Protein AF-A0A352AF11-F1 (afdb_monomer_lite)

Structure (mmCIF, N/CA/C/O backbone):
data_AF-A0A352AF11-F1
#
_entry.id   AF-A0A352AF11-F1
#
loop_
_atom_site.group_PDB
_atom_site.id
_atom_site.type_symbol
_atom_site.label_atom_id
_atom_site.label_alt_id
_atom_site.label_comp_id
_atom_site.label_asym_id
_atom_site.label_entity_id
_atom_site.label_seq_id
_atom_site.pdbx_PDB_ins_code
_atom_site.Cartn_x
_atom_site.Cartn_y
_atom_site.Cartn_z
_atom_site.occupancy
_atom_site.B_iso_or_equiv
_atom_site.auth_seq_id
_atom_site.auth_comp_id
_atom_site.auth_asym_id
_atom_site.auth_atom_id
_atom_site.pdbx_PDB_model_num
ATOM 1 N N . MET A 1 1 ? 25.506 -17.830 -44.315 1.00 55.47 1 MET A N 1
ATOM 2 C CA . MET A 1 1 ? 25.279 -16.504 -43.690 1.00 55.47 1 MET A CA 1
ATOM 3 C C . MET A 1 1 ? 23.816 -16.038 -43.729 1.00 55.47 1 MET A C 1
ATOM 5 O O . MET A 1 1 ? 23.317 -15.650 -42.685 1.00 55.47 1 MET A O 1
ATOM 9 N N . LYS A 1 2 ? 23.078 -16.139 -44.852 1.00 58.62 2 LYS A N 1
ATOM 10 C CA . LYS A 1 2 ? 21.669 -15.671 -44.949 1.00 58.62 2 LYS A CA 1
ATOM 11 C C . LYS A 1 2 ? 20.685 -16.283 -43.927 1.00 58.62 2 LYS A C 1
ATOM 13 O O . LYS A 1 2 ? 19.828 -15.573 -43.422 1.00 58.62 2 LYS A O 1
ATOM 18 N N . LYS A 1 3 ? 20.832 -17.568 -43.575 1.00 61.72 3 LYS A N 1
ATOM 19 C CA . LYS A 1 3 ? 19.965 -18.245 -42.584 1.00 61.72 3 LYS A CA 1
ATOM 20 C C . LYS A 1 3 ? 20.190 -17.764 -41.139 1.00 61.72 3 LYS A C 1
ATOM 22 O O . LYS A 1 3 ? 19.253 -17.757 -40.355 1.00 61.72 3 LYS A O 1
ATOM 27 N N . LEU A 1 4 ? 21.407 -17.322 -40.809 1.00 63.41 4 LEU A N 1
ATOM 28 C CA . LEU A 1 4 ? 21.763 -16.835 -39.470 1.00 63.41 4 LEU A CA 1
ATOM 29 C C . LEU A 1 4 ? 21.241 -15.407 -39.236 1.00 63.41 4 LEU A C 1
ATOM 31 O O . LEU A 1 4 ? 20.775 -15.087 -38.150 1.00 63.41 4 LEU A O 1
ATOM 35 N N . LEU A 1 5 ? 21.222 -14.588 -40.293 1.00 69.62 5 LEU A N 1
ATOM 36 C CA . LEU A 1 5 ? 20.642 -13.241 -40.280 1.00 69.62 5 LEU A CA 1
ATOM 37 C C . LEU A 1 5 ? 19.112 -13.285 -40.107 1.00 69.62 5 LEU A C 1
ATOM 39 O O . LEU A 1 5 ? 18.553 -12.484 -39.370 1.00 69.62 5 LEU A O 1
ATOM 43 N N . LEU A 1 6 ? 18.446 -14.274 -40.710 1.00 70.75 6 LEU A N 1
ATOM 44 C CA . LEU A 1 6 ? 16.997 -14.471 -40.589 1.00 70.75 6 LEU A CA 1
ATOM 45 C C . LEU A 1 6 ? 16.581 -14.897 -39.169 1.00 70.75 6 LEU A C 1
ATOM 47 O O . LEU A 1 6 ? 15.596 -14.388 -38.646 1.00 70.75 6 LEU A O 1
ATOM 51 N N . ILE A 1 7 ? 17.367 -15.763 -38.517 1.00 73.19 7 ILE A N 1
ATOM 52 C CA . ILE A 1 7 ? 17.156 -16.157 -37.112 1.00 73.19 7 ILE A CA 1
ATOM 53 C C . ILE A 1 7 ? 17.392 -14.968 -36.171 1.00 73.19 7 ILE A C 1
ATOM 55 O O . ILE A 1 7 ? 16.609 -14.755 -35.251 1.00 73.19 7 ILE A O 1
ATOM 59 N N . LEU A 1 8 ? 18.421 -14.154 -36.425 1.00 68.50 8 LEU A N 1
ATOM 60 C CA . LEU A 1 8 ? 18.718 -12.975 -35.610 1.00 68.50 8 LEU A CA 1
ATOM 61 C C . LEU A 1 8 ? 17.620 -11.904 -35.724 1.00 68.50 8 LEU A C 1
ATOM 63 O O . LEU A 1 8 ? 17.235 -11.325 -34.715 1.00 68.50 8 LEU A O 1
ATOM 67 N N . VAL A 1 9 ? 17.046 -11.707 -36.916 1.00 72.75 9 VAL A N 1
ATOM 68 C CA . VAL A 1 9 ? 15.878 -10.830 -37.122 1.00 72.75 9 VAL A CA 1
ATOM 69 C C . VAL A 1 9 ? 14.630 -11.384 -36.426 1.00 72.75 9 VAL A C 1
ATOM 71 O O . VAL A 1 9 ? 13.919 -10.623 -35.779 1.00 72.75 9 VAL A O 1
ATOM 74 N N . LEU A 1 10 ? 14.385 -12.698 -36.479 1.00 64.06 10 LEU A N 1
ATOM 75 C CA . LEU A 1 10 ? 13.250 -13.335 -35.795 1.00 64.06 10 LEU A CA 1
ATOM 76 C C . LEU A 1 10 ? 13.346 -13.228 -34.265 1.00 64.06 10 LEU A C 1
ATOM 78 O O . LEU A 1 10 ? 12.362 -12.880 -33.615 1.00 64.06 10 LEU A O 1
ATOM 82 N N . ILE A 1 11 ? 14.534 -13.459 -33.697 1.00 65.50 11 ILE A N 1
ATOM 83 C CA . ILE A 1 11 ? 14.799 -13.284 -32.260 1.00 65.50 11 ILE A CA 1
ATOM 84 C C . ILE A 1 11 ? 14.686 -11.806 -31.874 1.00 65.50 11 ILE A C 1
ATOM 86 O O . ILE A 1 11 ? 14.149 -11.491 -30.816 1.00 65.50 11 ILE A O 1
ATOM 90 N N . SER A 1 12 ? 15.130 -10.891 -32.739 1.00 61.94 12 SER A N 1
ATOM 91 C CA . SER A 1 12 ? 15.012 -9.455 -32.497 1.00 61.94 12 SER A CA 1
ATOM 92 C C . SER A 1 12 ? 13.545 -9.005 -32.506 1.00 61.94 12 SER A C 1
ATOM 94 O O . SER A 1 12 ? 13.111 -8.371 -31.551 1.00 61.94 12 SER A O 1
ATOM 96 N N . CYS A 1 13 ? 12.732 -9.412 -33.486 1.00 63.22 13 CYS A N 1
ATOM 97 C CA . CYS A 1 13 ? 11.299 -9.096 -33.521 1.00 63.22 13 CYS A CA 1
ATOM 98 C C . CYS A 1 13 ? 10.525 -9.697 -32.335 1.00 63.22 13 CYS A C 1
ATOM 100 O O . CYS A 1 13 ? 9.686 -9.012 -31.749 1.00 63.22 13 CYS A O 1
ATOM 102 N N . ALA A 1 14 ? 10.827 -10.940 -31.945 1.00 61.88 14 ALA A N 1
ATOM 103 C CA . ALA A 1 14 ? 10.223 -11.562 -30.767 1.00 61.88 14 ALA A CA 1
ATOM 104 C C . ALA A 1 14 ? 10.649 -10.859 -29.461 1.00 61.88 14 ALA A C 1
ATOM 106 O O . ALA A 1 14 ? 9.813 -10.606 -28.593 1.00 61.88 14 ALA A O 1
ATOM 107 N N . GLY A 1 15 ? 11.924 -10.473 -29.348 1.00 61.94 15 GLY A N 1
ATOM 108 C CA . GLY A 1 15 ? 12.457 -9.730 -28.205 1.00 61.94 15 GLY A CA 1
ATOM 109 C C . GLY A 1 15 ? 11.877 -8.318 -28.081 1.00 61.94 15 GLY A C 1
ATOM 110 O O . GLY A 1 15 ? 11.493 -7.908 -26.987 1.00 61.94 15 GLY A O 1
ATOM 111 N N . PHE A 1 16 ? 11.731 -7.594 -29.196 1.00 69.44 16 PHE A N 1
ATOM 112 C CA . PHE A 1 16 ? 11.121 -6.260 -29.212 1.00 69.44 16 PHE A CA 1
ATOM 113 C C . PHE A 1 16 ? 9.642 -6.293 -28.814 1.00 69.44 16 PHE A C 1
ATOM 115 O O . PHE A 1 16 ? 9.203 -5.426 -28.060 1.00 69.44 16 PHE A O 1
ATOM 122 N N . GLY A 1 17 ? 8.886 -7.305 -29.254 1.00 74.12 17 GLY A N 1
ATOM 123 C CA . GLY A 1 17 ? 7.491 -7.483 -28.842 1.00 74.12 17 GLY A CA 1
ATOM 124 C C . GLY A 1 17 ? 7.345 -7.717 -27.336 1.00 74.12 17 GLY A C 1
ATOM 125 O O . GLY A 1 17 ? 6.490 -7.105 -26.697 1.00 74.12 17 GLY A O 1
ATOM 126 N N . TYR A 1 18 ? 8.219 -8.545 -26.755 1.00 74.44 18 TYR A N 1
ATOM 127 C CA . TYR A 1 18 ? 8.220 -8.837 -25.320 1.00 74.44 18 TYR A CA 1
ATOM 128 C C . TYR A 1 18 ? 8.555 -7.599 -24.476 1.00 74.44 18 TYR A C 1
ATOM 130 O O . TYR A 1 18 ? 7.827 -7.269 -23.541 1.00 74.44 18 TYR A O 1
ATOM 138 N N . ILE A 1 19 ? 9.609 -6.864 -24.847 1.00 77.00 19 ILE A N 1
ATOM 139 C CA . ILE A 1 19 ? 10.012 -5.629 -24.156 1.00 77.00 19 ILE A CA 1
ATOM 140 C C . ILE A 1 19 ? 8.906 -4.571 -24.249 1.00 77.00 19 ILE A C 1
ATOM 142 O O . ILE A 1 19 ? 8.570 -3.943 -23.247 1.00 77.00 19 ILE A O 1
ATOM 146 N N . TYR A 1 20 ? 8.297 -4.400 -25.426 1.00 80.75 20 TYR A N 1
ATOM 147 C CA . TYR A 1 20 ? 7.205 -3.447 -25.621 1.00 80.75 20 TYR A CA 1
ATOM 148 C C . TYR A 1 20 ? 5.964 -3.796 -24.788 1.00 80.75 20 TYR A C 1
ATOM 150 O O . TYR A 1 20 ? 5.354 -2.911 -24.188 1.00 80.75 20 TYR A O 1
ATOM 158 N N . TYR A 1 21 ? 5.602 -5.079 -24.710 1.00 84.62 21 TYR A N 1
ATOM 159 C CA . TYR A 1 21 ? 4.483 -5.534 -23.887 1.00 84.62 21 TYR A CA 1
ATOM 160 C C . TYR A 1 21 ? 4.717 -5.239 -22.400 1.00 84.62 21 TYR A C 1
ATOM 162 O O . TYR A 1 21 ? 3.858 -4.633 -21.760 1.00 84.62 21 TYR A O 1
ATOM 170 N N . TYR A 1 22 ? 5.890 -5.589 -21.866 1.00 82.19 22 TYR A N 1
ATOM 171 C CA . TYR A 1 22 ? 6.239 -5.294 -20.473 1.00 82.19 22 TYR A CA 1
ATOM 172 C C . TYR A 1 22 ? 6.260 -3.794 -20.185 1.00 82.19 22 TYR A C 1
ATOM 174 O O . TYR A 1 22 ? 5.726 -3.358 -19.168 1.00 82.19 22 TYR A O 1
ATOM 182 N N . TRP A 1 23 ? 6.803 -2.996 -21.105 1.00 82.38 23 TRP A N 1
ATOM 183 C CA . TRP A 1 23 ? 6.795 -1.539 -20.997 1.00 82.38 23 TRP A CA 1
ATOM 184 C C . TRP A 1 23 ? 5.372 -0.970 -20.936 1.00 82.38 23 TRP A C 1
ATOM 186 O O . TRP A 1 23 ? 5.067 -0.119 -20.098 1.00 82.38 23 TRP A O 1
ATOM 196 N N . ARG A 1 24 ? 4.470 -1.477 -21.784 1.00 85.06 24 ARG A N 1
ATOM 197 C CA . ARG A 1 24 ? 3.062 -1.069 -21.794 1.00 85.06 24 ARG A CA 1
ATOM 198 C C . ARG A 1 24 ? 2.335 -1.473 -20.512 1.00 85.06 24 ARG A C 1
ATOM 200 O O . ARG A 1 24 ? 1.500 -0.714 -20.036 1.00 85.06 24 ARG A O 1
ATOM 207 N N . GLN A 1 25 ? 2.650 -2.638 -19.948 1.00 87.38 25 GLN A N 1
ATOM 208 C CA . GLN A 1 25 ? 2.065 -3.073 -18.680 1.00 87.38 25 GLN A CA 1
ATOM 209 C C . GLN A 1 25 ? 2.570 -2.234 -17.504 1.00 87.38 25 GLN A C 1
ATOM 211 O O . GLN A 1 25 ? 1.771 -1.810 -16.678 1.00 87.38 25 GLN A O 1
ATOM 216 N N . ALA A 1 26 ? 3.863 -1.917 -17.459 1.00 84.06 26 ALA A N 1
ATOM 217 C CA . ALA A 1 26 ? 4.449 -1.131 -16.375 1.00 84.06 26 ALA A CA 1
ATOM 218 C C . ALA A 1 26 ? 3.974 0.336 -16.345 1.00 84.06 26 ALA A C 1
ATOM 220 O O . ALA A 1 26 ? 3.992 0.970 -15.296 1.00 84.06 26 ALA A O 1
ATOM 221 N N . THR A 1 27 ? 3.538 0.874 -17.487 1.00 84.62 27 THR A N 1
ATOM 222 C CA . THR A 1 27 ? 3.048 2.261 -17.632 1.00 84.62 27 THR A CA 1
ATOM 223 C C . THR A 1 27 ? 1.522 2.372 -17.638 1.00 84.62 27 THR A C 1
ATOM 225 O O . THR A 1 27 ? 0.981 3.464 -17.811 1.00 84.62 27 THR A O 1
ATOM 228 N N . LYS A 1 28 ? 0.798 1.259 -17.461 1.00 87.44 28 LYS A N 1
ATOM 229 C CA . LYS A 1 28 ? -0.665 1.276 -17.414 1.00 87.44 28 LYS A CA 1
ATOM 230 C C . LYS A 1 28 ? -1.129 1.922 -16.108 1.00 87.44 28 LYS A C 1
ATOM 232 O O . LYS A 1 28 ? -0.844 1.412 -15.027 1.00 87.44 28 LYS A O 1
ATOM 237 N N . LEU A 1 29 ? -1.860 3.025 -16.228 1.00 90.06 29 LEU A N 1
ATOM 238 C CA . LEU A 1 29 ? -2.508 3.689 -15.101 1.00 90.06 29 LEU A CA 1
ATOM 239 C C . LEU A 1 29 ? -3.832 2.988 -14.756 1.00 90.06 29 LEU A C 1
ATOM 241 O O . LEU A 1 29 ? -4.479 2.435 -15.650 1.00 90.06 29 LEU A O 1
ATOM 245 N N . PRO A 1 30 ? -4.236 2.987 -13.478 1.00 89.12 30 PRO A N 1
ATOM 246 C CA . PRO A 1 30 ? -5.491 2.393 -13.052 1.00 89.12 30 PRO A CA 1
ATOM 247 C C . PRO A 1 30 ? -6.690 3.245 -13.488 1.00 89.12 30 PRO A C 1
ATOM 249 O O . PRO A 1 30 ? -6.603 4.470 -13.594 1.00 89.12 30 PRO A O 1
ATOM 252 N N . ASP A 1 31 ? -7.838 2.597 -13.689 1.00 87.00 31 ASP A N 1
ATOM 253 C CA . ASP A 1 31 ? -9.041 3.242 -14.237 1.00 87.00 31 ASP A CA 1
ATOM 254 C C . ASP A 1 31 ? -9.562 4.388 -13.348 1.00 87.00 31 ASP A C 1
ATOM 256 O O . ASP A 1 31 ? -10.057 5.406 -13.847 1.00 87.00 31 ASP A O 1
ATOM 260 N N . TRP A 1 32 ? -9.390 4.272 -12.025 1.00 86.00 32 TRP A N 1
ATOM 261 C CA . TRP A 1 32 ? -9.773 5.322 -11.076 1.00 86.00 32 TRP A CA 1
ATOM 262 C C . TRP A 1 32 ? -9.012 6.632 -11.326 1.00 86.00 32 TRP A C 1
ATOM 264 O O . TRP A 1 32 ? -9.588 7.706 -11.162 1.00 86.00 32 TRP A O 1
ATOM 274 N N . TYR A 1 33 ? -7.756 6.557 -11.780 1.00 85.00 33 TYR A N 1
ATOM 275 C CA . TYR A 1 33 ? -6.929 7.732 -12.045 1.00 85.00 33 TYR A CA 1
ATOM 276 C C . TYR A 1 33 ? -7.341 8.422 -13.345 1.00 85.00 33 TYR A C 1
ATOM 278 O O . TYR A 1 33 ? -7.508 9.639 -13.382 1.00 85.00 33 TYR A O 1
ATOM 286 N N . ALA A 1 34 ? -7.604 7.641 -14.397 1.00 78.69 34 ALA A N 1
ATOM 287 C CA . ALA A 1 34 ? -8.091 8.175 -15.668 1.00 78.69 34 ALA A CA 1
ATOM 288 C C . ALA A 1 34 ? -9.426 8.921 -15.506 1.00 78.69 34 ALA A C 1
ATOM 290 O O . ALA A 1 34 ? -9.661 9.918 -16.181 1.00 78.69 34 ALA A O 1
ATOM 291 N N . THR A 1 35 ? -10.278 8.468 -14.583 1.00 69.31 35 THR A N 1
ATOM 292 C CA . THR A 1 35 ? -11.578 9.098 -14.309 1.00 69.31 35 THR A CA 1
ATOM 293 C C . THR A 1 35 ? -11.436 10.403 -13.512 1.00 69.31 35 THR A C 1
ATOM 295 O O . THR A 1 35 ? -12.195 11.340 -13.740 1.00 69.31 35 THR A O 1
ATOM 298 N N . GLN A 1 36 ? -10.442 10.501 -12.620 1.00 63.31 36 GLN A N 1
ATOM 299 C CA . GLN A 1 36 ? -10.149 11.716 -11.841 1.00 63.31 36 GLN A CA 1
ATOM 300 C C . GLN A 1 36 ? -9.384 12.782 -12.642 1.00 63.31 36 GLN A C 1
ATOM 302 O O . GLN A 1 36 ? -9.611 13.977 -12.455 1.00 63.31 36 GLN A O 1
ATOM 307 N N . ALA A 1 37 ? -8.526 12.375 -13.582 1.00 55.62 37 ALA A N 1
ATOM 308 C CA . ALA A 1 37 ? -7.778 13.291 -14.447 1.00 55.62 37 ALA A CA 1
ATOM 309 C C . ALA A 1 37 ? -8.683 14.145 -15.361 1.00 55.62 37 ALA A C 1
ATOM 311 O O . ALA A 1 37 ? -8.266 15.196 -15.846 1.00 55.62 37 ALA A O 1
ATOM 312 N N . VAL A 1 38 ? -9.932 13.721 -15.580 1.00 49.97 38 VAL A N 1
ATOM 313 C CA . VAL A 1 38 ? -10.924 14.464 -16.371 1.00 49.97 38 VAL A CA 1
ATOM 314 C C . VAL A 1 38 ? -11.584 15.589 -15.555 1.00 49.97 38 VAL A C 1
ATOM 316 O O . VAL A 1 38 ? -12.151 16.501 -16.154 1.00 49.97 38 VAL A O 1
ATOM 319 N N . SER A 1 39 ? -11.489 15.587 -14.215 1.00 45.41 39 SER A N 1
ATOM 320 C CA . SER A 1 39 ? -12.200 16.558 -13.368 1.00 45.41 39 SER A CA 1
ATOM 321 C C . SER A 1 39 ? -11.394 17.750 -12.846 1.00 45.41 39 SER A C 1
ATOM 323 O O . SER A 1 39 ? -12.034 18.751 -12.539 1.00 45.41 39 SER A O 1
ATOM 325 N N . THR A 1 40 ? -10.055 17.747 -12.785 1.00 39.06 40 THR A N 1
ATOM 326 C CA . THR A 1 40 ? -9.340 18.958 -12.320 1.00 39.06 40 THR A CA 1
ATOM 327 C C . THR A 1 40 ? -7.885 19.032 -12.776 1.00 39.06 40 THR A C 1
ATOM 329 O O . THR A 1 40 ? -7.086 18.130 -12.537 1.00 39.06 40 THR A O 1
ATOM 332 N N . GLN A 1 41 ? -7.517 20.161 -13.390 1.00 40.19 41 GLN A N 1
ATOM 333 C CA . GLN A 1 41 ? -6.126 20.582 -13.539 1.00 40.19 41 GLN A CA 1
ATOM 334 C C . GLN A 1 41 ? -5.447 20.659 -12.166 1.00 40.19 41 GLN A C 1
ATOM 336 O O . GLN A 1 41 ? -5.941 21.317 -11.262 1.00 40.19 41 GLN A O 1
ATOM 341 N N . LYS A 1 42 ? -4.293 19.992 -12.087 1.00 46.34 42 LYS A N 1
ATOM 342 C CA . LYS A 1 42 ? -3.126 20.116 -11.196 1.00 46.34 42 LYS A CA 1
ATOM 343 C C . LYS A 1 42 ? -3.020 21.412 -10.355 1.00 46.34 42 LYS A C 1
ATOM 345 O O . LYS A 1 42 ? -2.063 22.161 -10.515 1.00 46.34 42 LYS A O 1
ATOM 350 N N . THR A 1 43 ? -3.934 21.652 -9.419 1.00 40.41 43 THR A N 1
ATOM 351 C CA . THR A 1 43 ? -3.728 22.537 -8.265 1.00 40.41 43 THR A CA 1
ATOM 352 C C . THR A 1 43 ? -4.385 21.938 -7.035 1.00 40.41 43 THR A C 1
ATOM 354 O O . THR A 1 43 ? -5.530 21.502 -7.047 1.00 40.41 43 THR A O 1
ATOM 357 N N . LEU A 1 44 ? -3.603 21.890 -5.964 1.00 45.91 44 LEU A N 1
ATOM 358 C CA . LEU A 1 44 ? -4.012 21.444 -4.647 1.00 45.91 44 LEU A CA 1
ATOM 359 C C . LEU A 1 44 ? -4.907 22.519 -4.022 1.00 45.91 44 LEU A C 1
ATOM 361 O O . LEU A 1 44 ? -4.437 23.355 -3.250 1.00 45.91 44 LEU A O 1
ATOM 365 N N . ASP A 1 45 ? -6.173 22.567 -4.421 1.00 49.66 45 ASP A N 1
ATOM 366 C CA . ASP A 1 45 ? -7.089 23.567 -3.890 1.00 49.66 45 ASP A CA 1
ATOM 367 C C . ASP A 1 45 ? -7.360 23.319 -2.400 1.00 49.66 45 ASP A C 1
ATOM 369 O O . ASP A 1 45 ? -7.349 22.186 -1.903 1.00 49.66 45 ASP A O 1
ATOM 373 N N . ALA A 1 46 ? -7.602 24.409 -1.667 1.00 53.97 46 ALA A N 1
ATOM 374 C CA . ALA A 1 46 ? -7.936 24.393 -0.240 1.00 53.97 46 ALA A CA 1
ATOM 375 C C . ALA A 1 46 ? -9.099 23.433 0.090 1.00 53.97 46 ALA A C 1
ATOM 377 O O . ALA A 1 46 ? -9.179 22.916 1.209 1.00 53.97 46 ALA A O 1
ATOM 378 N N . ASP A 1 47 ? -9.936 23.141 -0.906 1.00 54.88 47 ASP A N 1
ATOM 379 C CA . ASP A 1 47 ? -11.045 22.196 -0.857 1.00 54.88 47 ASP A CA 1
ATOM 380 C C . ASP A 1 47 ? -10.600 20.755 -0.574 1.00 54.88 47 ASP A C 1
ATOM 382 O O . ASP A 1 47 ? -11.189 20.103 0.286 1.00 54.88 47 ASP A O 1
ATOM 386 N N . GLN A 1 48 ? -9.510 20.262 -1.176 1.00 57.41 48 GLN A N 1
ATOM 387 C CA . GLN A 1 48 ? -9.045 18.886 -0.930 1.00 57.41 48 GLN A CA 1
ATOM 388 C C . GLN A 1 48 ? -8.429 18.723 0.462 1.00 57.41 48 GLN A C 1
ATOM 390 O O . GLN A 1 48 ? -8.631 17.717 1.143 1.00 57.41 48 GLN A O 1
ATOM 395 N N . LYS A 1 49 ? -7.715 19.749 0.941 1.00 60.38 49 LYS A N 1
ATOM 396 C CA . LYS A 1 49 ? -7.206 19.772 2.319 1.00 60.38 49 LYS A CA 1
ATOM 397 C C . LYS A 1 49 ? -8.360 19.789 3.327 1.00 60.38 49 LYS A C 1
ATOM 399 O O . LYS A 1 49 ? -8.293 19.094 4.342 1.00 60.38 49 LYS A O 1
ATOM 404 N N . SER A 1 50 ? -9.409 20.561 3.040 1.00 62.25 50 SER A N 1
ATOM 405 C CA . SER A 1 50 ? -10.650 20.578 3.820 1.00 62.25 50 SER A CA 1
ATOM 406 C C . SER A 1 50 ? -11.336 19.209 3.808 1.00 62.25 50 SER A C 1
ATOM 408 O O . SER A 1 50 ? -11.781 18.731 4.852 1.00 62.25 50 SER A O 1
ATOM 410 N N . GLU A 1 51 ? -11.341 18.516 2.668 1.00 68.25 51 GLU A N 1
ATOM 411 C CA . GLU A 1 51 ? -11.929 17.185 2.545 1.00 68.25 51 GLU A CA 1
ATOM 412 C C . GLU A 1 51 ? -11.206 16.153 3.422 1.00 68.25 51 GLU A C 1
ATOM 414 O O . GLU A 1 51 ? -11.866 15.480 4.212 1.00 68.25 51 GLU A O 1
ATOM 419 N N . ILE A 1 52 ? -9.870 16.108 3.406 1.00 66.25 52 ILE A N 1
ATOM 420 C CA . ILE A 1 52 ? -9.073 15.203 4.260 1.00 66.25 52 ILE A CA 1
ATOM 421 C C . ILE A 1 52 ? -9.280 15.517 5.752 1.00 66.25 52 ILE A C 1
ATOM 423 O O . ILE A 1 52 ? -9.474 14.611 6.566 1.00 66.25 52 ILE A O 1
ATOM 427 N N . LEU A 1 53 ? -9.292 16.801 6.128 1.00 70.19 53 LEU A N 1
ATOM 428 C CA . LEU A 1 53 ? -9.557 17.230 7.509 1.00 70.19 53 LEU A CA 1
ATOM 429 C C . LEU A 1 53 ? -10.971 16.843 7.960 1.00 70.19 53 LEU A C 1
ATOM 431 O O . LEU A 1 53 ? -11.154 16.320 9.061 1.00 70.19 53 LEU A O 1
ATOM 435 N N . SER A 1 54 ? -11.968 17.047 7.099 1.00 76.00 54 SER A N 1
ATOM 436 C CA . SER A 1 54 ? -13.353 16.666 7.373 1.00 76.00 54 SER A CA 1
ATOM 437 C C . SER A 1 54 ? -13.522 15.147 7.440 1.00 76.00 54 SER A C 1
ATOM 439 O O . SER A 1 54 ? -14.255 14.650 8.289 1.00 76.00 54 SER A O 1
ATOM 441 N N . ALA A 1 55 ? -12.804 14.390 6.609 1.00 75.88 55 ALA A N 1
ATOM 442 C CA . ALA A 1 55 ? -12.784 12.936 6.643 1.00 75.88 55 ALA A CA 1
ATOM 443 C C . ALA A 1 55 ? -12.189 12.407 7.950 1.00 75.88 55 ALA A C 1
ATOM 445 O O . ALA A 1 55 ? -12.768 11.513 8.565 1.00 75.88 55 ALA A O 1
ATOM 446 N N . LYS A 1 56 ? -11.092 13.005 8.430 1.00 76.25 56 LYS A N 1
ATOM 447 C CA . LYS A 1 56 ? -10.533 12.692 9.749 1.00 76.25 56 LYS A CA 1
ATOM 448 C C . LYS A 1 56 ? -11.546 12.957 10.866 1.00 76.25 56 LYS A C 1
ATOM 450 O O . LYS A 1 56 ? -11.720 12.106 11.732 1.00 76.25 56 LYS A O 1
ATOM 455 N N . ALA A 1 57 ? -12.248 14.091 10.829 1.00 81.06 57 ALA A N 1
ATOM 456 C CA . ALA A 1 57 ? -13.277 14.413 11.820 1.00 81.06 57 ALA A CA 1
ATOM 457 C C . ALA A 1 57 ? -14.463 13.431 11.783 1.00 81.06 57 ALA A C 1
ATOM 459 O O . ALA A 1 57 ? -14.936 13.007 12.834 1.00 81.06 57 ALA A O 1
ATOM 460 N N . ARG A 1 58 ? -14.909 13.016 10.588 1.00 83.50 58 ARG A N 1
ATOM 461 C CA . ARG A 1 58 ? -15.970 12.005 10.418 1.00 83.50 58 ARG A CA 1
ATOM 462 C C . ARG A 1 58 ? -15.555 10.642 10.970 1.00 83.50 58 ARG A C 1
ATOM 464 O O . ARG A 1 58 ? -16.328 10.033 11.700 1.00 83.50 58 ARG A O 1
ATOM 471 N N . LEU A 1 59 ? -14.332 10.194 10.672 1.00 82.56 59 LEU A N 1
ATOM 472 C CA . LEU A 1 59 ? -13.778 8.953 11.222 1.00 82.56 59 LEU A CA 1
ATOM 473 C C . LEU A 1 59 ? -13.709 9.001 12.748 1.00 82.56 59 LEU A C 1
ATOM 475 O O . LEU A 1 59 ? -14.123 8.057 13.412 1.00 82.56 59 LEU A O 1
ATOM 479 N N . GLN A 1 60 ? -13.233 10.118 13.302 1.00 83.56 60 GLN A N 1
ATOM 480 C CA . GLN A 1 60 ? -13.184 10.315 14.746 1.00 83.56 60 GLN A CA 1
ATOM 481 C C . GLN A 1 60 ? -14.585 10.254 15.366 1.00 83.56 60 GLN A C 1
ATOM 483 O O . GLN A 1 60 ? -14.770 9.569 16.367 1.00 83.56 60 GLN A O 1
ATOM 488 N N . GLY A 1 61 ? -15.571 10.901 14.738 1.00 83.81 61 GLY A N 1
ATOM 489 C CA . GLY A 1 61 ? -16.968 10.853 15.165 1.00 83.81 61 GLY A CA 1
ATOM 490 C C . GLY A 1 61 ? -17.540 9.436 15.156 1.00 83.81 61 GLY A C 1
ATOM 491 O O . GLY A 1 61 ? -18.173 9.043 16.125 1.00 83.81 61 GLY A O 1
ATOM 492 N N . LYS A 1 62 ? -17.249 8.638 14.122 1.00 84.12 62 LYS A N 1
ATOM 493 C CA . LYS A 1 62 ? -17.702 7.241 14.026 1.00 84.12 62 LYS A CA 1
ATOM 494 C C . LYS A 1 62 ? -17.086 6.353 15.109 1.00 84.12 62 LYS A C 1
ATOM 496 O O . LYS A 1 62 ? -17.772 5.506 15.675 1.00 84.12 62 LYS A O 1
ATOM 501 N N . ILE A 1 63 ? -15.804 6.560 15.419 1.00 84.06 63 ILE A N 1
ATOM 502 C CA . ILE A 1 63 ? -15.122 5.870 16.524 1.00 84.06 63 ILE A CA 1
ATOM 503 C C . ILE A 1 63 ? -15.766 6.256 17.859 1.00 84.06 63 ILE A C 1
ATOM 505 O O . ILE A 1 63 ? -16.085 5.379 18.656 1.00 84.06 63 ILE A O 1
ATOM 509 N N . ASP A 1 64 ? -15.988 7.551 18.090 1.00 86.00 64 ASP A N 1
ATOM 510 C CA . ASP A 1 64 ? -16.559 8.064 19.337 1.00 86.00 64 ASP A CA 1
ATOM 511 C C . ASP A 1 64 ? -18.027 7.628 19.518 1.00 86.00 64 ASP A C 1
ATOM 513 O O . ASP A 1 64 ? -18.428 7.267 20.620 1.00 86.00 64 ASP A O 1
ATOM 517 N N . GLU A 1 65 ? -18.810 7.575 18.439 1.00 86.38 65 GLU A N 1
ATOM 518 C CA . GLU A 1 65 ? -20.176 7.036 18.432 1.00 86.38 65 GLU A CA 1
ATOM 519 C C . GLU A 1 65 ? -20.192 5.534 18.745 1.00 86.38 65 GLU A C 1
ATOM 521 O O . GLU A 1 65 ? -20.991 5.080 19.564 1.00 86.38 65 GLU A O 1
ATOM 526 N N . SER A 1 66 ? -19.277 4.766 18.145 1.00 81.62 66 SER A N 1
ATOM 527 C CA . SER A 1 66 ? -19.160 3.322 18.394 1.00 81.62 66 SER A CA 1
ATOM 528 C C . SER A 1 66 ? -18.740 3.033 19.839 1.00 81.62 66 SER A C 1
ATOM 530 O O . SER A 1 66 ? -19.240 2.091 20.452 1.00 81.62 66 SER A O 1
ATOM 532 N N . LEU A 1 67 ? -17.873 3.875 20.410 1.00 82.44 67 LEU A N 1
ATOM 533 C CA . LEU A 1 67 ? -17.497 3.833 21.824 1.00 82.44 67 LEU A CA 1
ATOM 534 C C . LEU A 1 67 ? -18.688 4.159 22.736 1.00 82.44 67 LEU A C 1
ATOM 536 O O . LEU A 1 67 ? -18.989 3.385 23.640 1.00 82.44 67 LEU A O 1
ATOM 540 N N . ALA A 1 68 ? -19.413 5.248 22.466 1.00 82.69 68 ALA A N 1
ATOM 541 C CA . ALA A 1 68 ? -20.573 5.652 23.263 1.00 82.69 68 ALA A CA 1
ATOM 542 C C . ALA A 1 68 ? -21.703 4.609 23.223 1.00 82.69 68 ALA A C 1
ATOM 544 O O . ALA A 1 68 ? -22.372 4.370 24.228 1.00 82.69 68 ALA A O 1
ATOM 545 N N . LYS A 1 69 ? -21.902 3.948 22.077 1.00 81.94 69 LYS A N 1
ATOM 546 C CA . LYS A 1 69 ? -22.872 2.858 21.937 1.00 81.94 69 LYS A CA 1
ATOM 547 C C . LYS A 1 69 ? -22.472 1.627 22.757 1.00 81.94 69 LYS A C 1
ATOM 549 O O . LYS A 1 69 ? -23.327 1.046 23.416 1.00 81.94 69 LYS A O 1
ATOM 554 N N . ALA A 1 70 ? -21.184 1.278 22.778 1.00 74.88 70 ALA A N 1
ATOM 555 C CA . ALA A 1 70 ? -20.662 0.193 23.612 1.00 74.88 70 ALA A CA 1
ATOM 556 C C . ALA A 1 70 ? -20.733 0.506 25.125 1.00 74.88 70 ALA A C 1
ATOM 558 O O . ALA A 1 70 ? -20.826 -0.408 25.943 1.00 74.88 70 ALA A O 1
ATOM 559 N N . GLU A 1 71 ? -20.719 1.786 25.511 1.00 67.12 71 GLU A N 1
ATOM 560 C CA . GLU A 1 71 ? -20.922 2.244 26.894 1.00 67.12 71 GLU A CA 1
ATOM 561 C C . GLU A 1 71 ? -22.410 2.295 27.297 1.00 67.12 71 GLU A C 1
ATOM 563 O O . GLU A 1 71 ? -22.749 1.970 28.435 1.00 67.12 71 GLU A O 1
ATOM 568 N N . GLY A 1 72 ? -23.308 2.652 26.372 1.00 57.25 72 GLY A N 1
ATOM 569 C CA . GLY A 1 72 ? -24.752 2.783 26.613 1.00 57.25 72 GLY A CA 1
ATOM 570 C C . GLY A 1 72 ? -25.492 1.465 26.873 1.00 57.25 72 GLY A C 1
ATOM 571 O O . GLY A 1 72 ? -26.473 1.460 27.614 1.00 57.25 72 GLY A O 1
ATOM 572 N N . ASP A 1 73 ? -24.991 0.341 26.353 1.00 53.28 73 ASP A N 1
ATOM 573 C CA . ASP A 1 73 ? -25.524 -1.002 26.650 1.00 53.28 73 ASP A CA 1
ATOM 574 C C . ASP A 1 73 ? -25.131 -1.515 28.055 1.00 53.28 73 ASP A C 1
ATOM 576 O O . ASP A 1 73 ? -25.547 -2.594 28.474 1.00 53.28 73 ASP A O 1
ATOM 580 N N . SER A 1 74 ? -24.372 -0.726 28.827 1.00 46.03 74 SER A N 1
ATOM 581 C CA . SER A 1 74 ? -24.001 -1.005 30.220 1.00 46.03 74 SER A CA 1
ATOM 582 C C . SER A 1 74 ? -24.728 -0.082 31.212 1.00 46.03 74 SER A C 1
ATOM 584 O O . SER A 1 74 ? -24.098 0.531 32.073 1.00 46.03 74 SER A O 1
ATOM 586 N N . GLN A 1 75 ? -26.058 0.049 31.128 1.00 40.78 75 GLN A N 1
ATOM 587 C CA . GLN A 1 75 ? -26.829 0.765 32.155 1.00 40.78 75 GLN A CA 1
ATOM 588 C C . GLN A 1 75 ? -27.262 -0.194 33.290 1.00 40.78 75 GLN A C 1
ATOM 590 O O . GLN A 1 75 ? -27.811 -1.264 33.018 1.00 40.78 75 GLN A O 1
ATOM 595 N N . PRO A 1 76 ? -27.046 0.151 34.577 1.00 40.41 76 PRO A N 1
ATOM 596 C CA . PRO A 1 76 ? -27.361 -0.723 35.702 1.00 40.41 76 PRO A CA 1
ATOM 597 C C . PRO A 1 76 ? -28.871 -0.908 35.848 1.00 40.41 76 PRO A C 1
ATOM 599 O O . PRO A 1 76 ? -29.633 0.059 35.909 1.00 40.41 76 PRO A O 1
ATOM 602 N N . SER A 1 77 ? -29.296 -2.164 35.980 1.00 36.72 77 SER A N 1
ATOM 603 C CA . SER A 1 77 ? -30.637 -2.511 36.444 1.00 36.72 77 SER A CA 1
ATOM 604 C C . SER A 1 77 ? -30.869 -1.890 37.825 1.00 36.72 77 SER A C 1
ATOM 606 O O . SER A 1 77 ? -30.384 -2.396 38.836 1.00 36.72 77 SER A O 1
ATOM 608 N N . THR A 1 78 ? -31.620 -0.793 37.898 1.00 38.22 78 THR A N 1
ATOM 609 C CA . THR A 1 78 ? -32.164 -0.267 39.154 1.00 38.22 78 THR A CA 1
ATOM 610 C C . THR A 1 78 ? -33.341 -1.137 39.587 1.00 38.22 78 THR A C 1
ATOM 612 O O . THR A 1 78 ? -34.506 -0.751 39.502 1.00 38.22 78 THR A O 1
ATOM 615 N N . LEU A 1 79 ? -33.050 -2.347 40.070 1.00 37.78 79 LEU A N 1
ATOM 616 C CA . LEU A 1 79 ? -34.051 -3.164 40.747 1.00 37.78 79 LEU A CA 1
ATOM 617 C C . LEU A 1 79 ? -34.166 -2.703 42.200 1.00 37.78 79 LEU A C 1
ATOM 619 O O . LEU A 1 79 ? -33.369 -3.007 43.083 1.00 37.78 79 LEU A O 1
ATOM 623 N N . ASN A 1 80 ? -35.182 -1.866 42.355 1.00 35.06 80 ASN A N 1
ATOM 624 C CA . ASN A 1 80 ? -35.760 -1.317 43.560 1.00 35.06 80 ASN A CA 1
ATOM 625 C C . ASN A 1 80 ? -35.727 -2.286 44.758 1.00 35.06 80 ASN A C 1
ATOM 627 O O . ASN A 1 80 ? -36.206 -3.418 44.697 1.00 35.06 80 ASN A O 1
ATOM 631 N N . SER A 1 81 ? -35.192 -1.781 45.866 1.00 40.38 81 SER A N 1
ATOM 632 C CA . SER A 1 81 ? -35.075 -2.461 47.148 1.00 40.38 81 SER A CA 1
ATOM 633 C C . SER A 1 81 ? -36.436 -2.545 47.845 1.00 40.38 81 SER A C 1
ATOM 635 O O . SER A 1 81 ? -37.076 -1.524 48.103 1.00 40.38 81 SER A O 1
ATOM 637 N N . LYS A 1 82 ? -36.871 -3.756 48.207 1.00 36.56 82 LYS A N 1
ATOM 638 C CA . LYS A 1 82 ? -37.854 -3.961 49.280 1.00 36.56 82 LYS A CA 1
ATOM 639 C C . LYS A 1 82 ? -37.596 -5.299 49.980 1.00 36.56 82 LYS A C 1
ATOM 641 O O . LYS A 1 82 ? -38.022 -6.348 49.518 1.00 36.56 82 LYS A O 1
ATOM 646 N N . GLN A 1 83 ? -36.907 -5.236 51.115 1.00 38.34 83 GLN A N 1
ATOM 647 C CA . GLN A 1 83 ? -36.781 -6.303 52.118 1.00 38.34 83 GLN A CA 1
ATOM 648 C C . GLN A 1 83 ? -37.322 -5.717 53.442 1.00 38.34 83 GLN A C 1
ATOM 650 O O . GLN A 1 83 ? -37.095 -4.525 53.670 1.00 38.34 83 GLN A O 1
ATOM 655 N N . PRO A 1 84 ? -38.089 -6.449 54.285 1.00 45.84 84 PRO A N 1
ATOM 656 C CA . PRO A 1 84 ? -37.519 -7.515 55.126 1.00 45.84 84 PRO A CA 1
ATOM 657 C C . PRO A 1 84 ? -38.427 -8.733 55.374 1.00 45.84 84 PRO A C 1
ATOM 659 O O . PRO A 1 84 ? -39.625 -8.569 55.554 1.00 45.84 84 PRO A O 1
ATOM 662 N N . THR A 1 85 ? -37.853 -9.941 55.490 1.00 32.47 85 THR A N 1
ATOM 663 C CA . THR A 1 85 ? -38.214 -10.988 56.485 1.00 32.47 85 THR A CA 1
ATOM 664 C C . THR A 1 85 ? -37.095 -12.052 56.545 1.00 32.47 85 THR A C 1
ATOM 666 O O . THR A 1 85 ? -36.378 -12.258 55.573 1.00 32.47 85 THR A O 1
ATOM 669 N N . ARG A 1 86 ? -36.891 -12.619 57.741 1.00 42.84 86 ARG A N 1
ATOM 670 C CA . ARG A 1 86 ? -35.690 -13.272 58.298 1.00 42.84 86 ARG A CA 1
ATOM 671 C C . ARG A 1 86 ? -35.557 -14.794 58.020 1.00 42.84 86 ARG A C 1
ATOM 673 O O . ARG A 1 86 ? -36.550 -15.490 58.173 1.00 42.84 86 ARG A O 1
ATOM 680 N N . GLU A 1 87 ? -34.299 -15.226 57.787 1.00 41.22 87 GLU A N 1
ATOM 681 C CA . GLU A 1 87 ? -33.577 -16.489 58.168 1.00 41.22 87 GLU A CA 1
ATOM 682 C C . GLU A 1 87 ? -34.007 -17.899 57.660 1.00 41.22 87 GLU A C 1
ATOM 684 O O . GLU A 1 87 ? -35.187 -18.095 57.387 1.00 41.22 87 GLU A O 1
ATOM 689 N N . PRO A 1 88 ? -33.117 -18.943 57.648 1.00 46.72 88 PRO A N 1
ATOM 690 C CA . PRO A 1 88 ? -31.635 -18.985 57.702 1.00 46.72 88 PRO A CA 1
ATOM 691 C C . PRO A 1 88 ? -30.930 -19.877 56.625 1.00 46.72 88 PRO A C 1
ATOM 693 O O . PRO A 1 88 ? -31.468 -20.856 56.125 1.00 46.72 88 PRO A O 1
ATOM 696 N N . ILE A 1 89 ? -29.670 -19.519 56.335 1.00 46.59 89 ILE A N 1
ATOM 697 C CA . ILE A 1 89 ? -28.465 -20.322 55.998 1.00 46.59 89 ILE A CA 1
ATOM 698 C C . ILE A 1 89 ? -28.651 -21.750 55.420 1.00 46.59 89 ILE A C 1
ATOM 700 O O . ILE A 1 89 ? -28.853 -22.698 56.175 1.00 46.59 89 ILE A O 1
ATOM 704 N N . ASN A 1 90 ? -28.385 -21.928 54.115 1.00 37.81 90 ASN A N 1
ATOM 705 C CA . ASN A 1 90 ? -27.456 -22.950 53.589 1.00 37.81 90 ASN A CA 1
ATOM 706 C C . ASN A 1 90 ? -27.236 -22.805 52.070 1.00 37.81 90 ASN A C 1
ATOM 708 O O . ASN A 1 90 ? -28.121 -22.345 51.357 1.00 37.81 90 ASN A O 1
ATOM 712 N N . SER A 1 91 ? -26.067 -23.268 51.616 1.00 40.59 91 SER A N 1
ATOM 713 C CA . SER A 1 91 ? -25.596 -23.375 50.221 1.00 40.59 91 SER A CA 1
ATOM 714 C C . SER A 1 91 ? -24.827 -22.169 49.675 1.00 40.59 91 SER A C 1
ATOM 716 O O . SER A 1 91 ? -25.313 -21.346 48.904 1.00 40.59 91 SER A O 1
ATOM 718 N N . ILE A 1 92 ? -23.552 -22.137 50.069 1.00 47.03 92 ILE A N 1
ATOM 719 C CA . ILE A 1 92 ? -22.456 -21.580 49.280 1.00 47.03 92 ILE A CA 1
ATOM 720 C C . ILE A 1 92 ? -22.296 -22.493 48.058 1.00 47.03 92 ILE A C 1
ATOM 722 O O . ILE A 1 92 ? -21.715 -23.566 48.174 1.00 47.03 92 ILE A O 1
ATOM 726 N N . GLU A 1 93 ? -22.802 -22.078 46.903 1.00 40.25 93 GLU A N 1
ATOM 727 C CA . GLU A 1 93 ? -22.364 -22.605 45.610 1.00 40.25 93 GLU A CA 1
ATOM 728 C C . GLU A 1 93 ? -22.308 -21.444 44.618 1.00 40.25 93 GLU A C 1
ATOM 730 O O . GLU A 1 93 ? -23.309 -20.974 44.091 1.00 40.25 93 GLU A O 1
ATOM 735 N N . SER A 1 94 ? -21.083 -20.938 44.484 1.00 41.22 94 SER A N 1
ATOM 736 C CA . SER A 1 94 ? -20.514 -20.263 43.323 1.00 41.22 94 SER A CA 1
ATOM 737 C C . SER A 1 94 ? -21.453 -19.360 42.529 1.00 41.22 94 SER A C 1
ATOM 739 O O . SER A 1 94 ? -22.012 -19.743 41.503 1.00 41.22 94 SER A O 1
ATOM 741 N N . THR A 1 95 ? -21.478 -18.095 42.943 1.00 33.72 95 THR A N 1
ATOM 742 C CA . THR A 1 95 ? -21.601 -16.952 42.039 1.00 33.72 95 THR A CA 1
ATOM 743 C C . THR A 1 95 ? -20.642 -17.157 40.865 1.00 33.72 95 THR A C 1
ATOM 745 O O . THR A 1 95 ? -19.454 -16.844 40.954 1.00 33.72 95 THR A O 1
ATOM 748 N N . VAL A 1 96 ? -21.143 -17.704 39.758 1.00 39.66 96 VAL A N 1
ATOM 749 C CA . VAL A 1 96 ? -20.543 -17.457 38.452 1.00 39.66 96 VAL A CA 1
ATOM 750 C C . VAL A 1 96 ? -20.795 -15.982 38.216 1.00 39.66 96 VAL A C 1
ATOM 752 O O . VAL A 1 96 ? -21.898 -15.555 37.887 1.00 39.66 96 VAL A 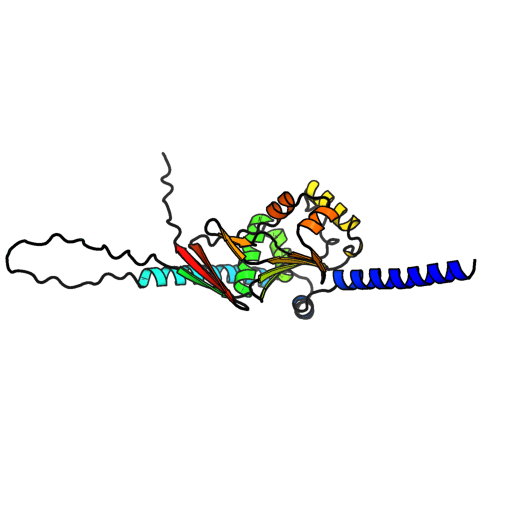O 1
ATOM 755 N N . GLN A 1 97 ? -19.773 -15.202 38.537 1.00 34.09 97 GLN A N 1
ATOM 756 C CA . GLN A 1 97 ? -19.665 -13.812 38.169 1.00 34.09 97 GLN A CA 1
ATOM 757 C C . GLN A 1 97 ? -19.668 -13.812 36.644 1.00 34.09 97 GLN A C 1
ATOM 759 O O . GLN A 1 97 ? -18.670 -14.141 36.004 1.00 34.09 97 GLN A O 1
ATOM 764 N N . GLU A 1 98 ? -20.857 -13.597 36.090 1.00 37.03 98 GLU A N 1
ATOM 765 C CA . GLU A 1 98 ? -21.081 -13.398 34.674 1.00 37.03 98 GLU A CA 1
ATOM 766 C C . GLU A 1 98 ? -20.107 -12.308 34.242 1.00 37.03 98 GLU A C 1
ATOM 768 O O . GLU A 1 98 ? -20.101 -11.190 34.760 1.00 37.03 98 GLU A O 1
ATOM 773 N N . ILE A 1 99 ? -19.167 -12.730 33.408 1.00 36.09 99 ILE A N 1
ATOM 774 C CA . ILE A 1 99 ? -18.105 -11.916 32.851 1.00 36.09 99 ILE A CA 1
ATOM 775 C C . ILE A 1 99 ? -18.822 -10.734 32.207 1.00 36.09 99 ILE A C 1
ATOM 777 O O . ILE A 1 99 ? -19.611 -10.940 31.285 1.00 36.09 99 ILE A O 1
ATOM 781 N N . SER A 1 100 ? -18.607 -9.524 32.732 1.00 44.25 100 SER A N 1
ATOM 782 C CA . SER A 1 100 ? -19.123 -8.294 32.135 1.00 44.25 100 SER A CA 1
ATOM 783 C C . SER A 1 100 ? -18.922 -8.361 30.620 1.00 44.25 100 SER A C 1
ATOM 785 O O . SER A 1 100 ? -17.835 -8.788 30.205 1.00 44.25 100 SER A O 1
ATOM 787 N N . PRO A 1 101 ? -19.904 -7.965 29.787 1.00 46.97 101 PRO A N 1
ATOM 788 C CA . PRO A 1 101 ? -19.667 -7.870 28.360 1.00 46.97 101 PRO A CA 1
ATOM 789 C C . PRO A 1 101 ? -18.473 -6.936 28.201 1.00 46.97 101 PRO A C 1
ATOM 791 O O . PRO A 1 101 ? -18.520 -5.762 28.568 1.00 46.97 101 PRO A O 1
ATOM 794 N N . SER A 1 102 ? -17.350 -7.497 27.759 1.00 50.78 102 SER A N 1
ATOM 795 C CA . SER A 1 102 ? -16.229 -6.700 27.294 1.00 50.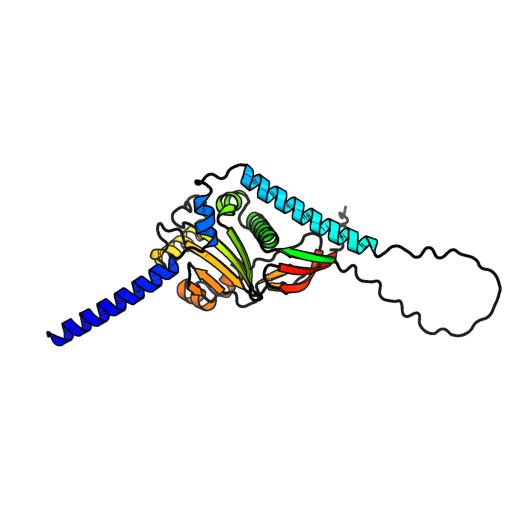78 102 SER A CA 1
ATOM 796 C C . SER A 1 102 ? -16.833 -5.716 26.303 1.00 50.78 102 SER A C 1
ATOM 798 O O . SER A 1 102 ? -17.552 -6.140 25.401 1.00 50.78 102 SER A O 1
ATOM 800 N N . GLN A 1 103 ? -16.653 -4.414 26.544 1.00 61.19 103 GLN A N 1
ATOM 801 C CA . GLN A 1 103 ? -17.153 -3.357 25.669 1.00 61.19 103 GLN A CA 1
ATOM 802 C C . GLN A 1 103 ? -16.551 -3.588 24.285 1.00 61.19 103 GLN A C 1
ATOM 804 O O . GLN A 1 103 ? -15.412 -3.205 24.015 1.00 61.19 103 GLN A O 1
ATOM 809 N N . ASN A 1 104 ? -17.277 -4.334 23.459 1.00 76.69 104 ASN A N 1
ATOM 810 C CA . ASN A 1 104 ? -16.819 -4.768 22.161 1.00 76.69 104 ASN A CA 1
ATOM 811 C C . ASN A 1 104 ? -17.243 -3.680 21.190 1.00 76.69 104 ASN A C 1
ATOM 813 O O . ASN A 1 104 ? -18.423 -3.513 20.886 1.00 76.69 104 ASN A O 1
ATOM 817 N N . VAL A 1 105 ? -16.272 -2.874 20.790 1.00 86.75 105 VAL A N 1
ATOM 818 C CA . VAL A 1 105 ? -16.471 -1.773 19.863 1.00 86.75 105 VAL A CA 1
ATOM 819 C C . VAL A 1 105 ? -16.373 -2.359 18.468 1.00 86.75 105 VAL A C 1
ATOM 821 O O . VAL A 1 105 ? -15.315 -2.854 18.085 1.00 86.75 105 VAL A O 1
ATOM 824 N N . GLU A 1 106 ? -17.466 -2.300 17.715 1.00 90.81 106 GLU A N 1
ATOM 825 C CA . GLU A 1 106 ? -17.490 -2.672 16.304 1.00 90.81 106 GLU A CA 1
ATOM 826 C C . GLU A 1 106 ? -17.473 -1.408 15.438 1.00 90.81 106 GLU A C 1
ATOM 828 O O . GLU A 1 106 ? -18.282 -0.502 15.628 1.00 90.81 106 GLU A O 1
ATOM 833 N N . ILE A 1 107 ? -16.532 -1.339 14.497 1.00 90.00 107 ILE A N 1
ATOM 834 C CA . ILE A 1 107 ? -16.330 -0.204 13.598 1.00 90.00 107 ILE A CA 1
ATOM 835 C C . ILE A 1 107 ? -16.308 -0.734 12.170 1.00 90.00 107 ILE A C 1
ATOM 837 O O . ILE A 1 107 ? -15.360 -1.396 11.752 1.00 90.00 107 ILE A O 1
ATOM 841 N N . GLU A 1 108 ? -17.336 -0.400 11.401 1.00 92.56 108 GLU A N 1
ATOM 842 C CA . GLU A 1 108 ? -17.363 -0.654 9.962 1.00 92.56 108 GLU A CA 1
ATOM 843 C C . GLU A 1 108 ? -16.664 0.491 9.217 1.00 92.56 108 GLU A C 1
ATOM 845 O O . GLU A 1 108 ? -16.921 1.664 9.489 1.00 92.56 108 GLU A O 1
ATOM 850 N N . LEU A 1 109 ? -15.789 0.176 8.267 1.00 91.75 109 LEU A N 1
ATOM 851 C CA . LEU A 1 109 ? -15.038 1.123 7.448 1.00 91.75 109 LEU A CA 1
ATOM 852 C C . LEU A 1 109 ? -15.174 0.747 5.973 1.00 91.75 109 LEU A C 1
ATOM 854 O O . LEU A 1 109 ? -14.831 -0.357 5.567 1.00 91.75 109 LEU A O 1
ATOM 858 N N . SER A 1 110 ? -15.632 1.685 5.159 1.00 93.06 110 SER A N 1
ATOM 859 C CA . SER A 1 110 ? -15.633 1.590 3.696 1.00 93.06 110 SER A CA 1
ATOM 860 C C . SER A 1 110 ? -14.237 1.798 3.091 1.00 93.06 110 SER A C 1
ATOM 862 O O . SER A 1 110 ? -13.347 2.346 3.744 1.00 93.06 110 SER A O 1
ATOM 864 N N . ASP A 1 111 ? -14.064 1.480 1.802 1.00 91.06 111 ASP A N 1
ATOM 865 C CA . ASP A 1 111 ? -12.847 1.793 1.022 1.00 91.06 111 ASP A CA 1
ATOM 866 C C . ASP A 1 111 ? -12.348 3.227 1.232 1.00 91.06 111 ASP A C 1
ATOM 868 O O . ASP A 1 111 ? -11.165 3.474 1.463 1.00 91.06 111 ASP A O 1
ATOM 872 N N . ARG A 1 112 ? -13.273 4.194 1.189 1.00 89.69 112 ARG A N 1
ATOM 873 C CA . ARG A 1 112 ? -12.957 5.618 1.358 1.00 89.69 112 ARG A CA 1
ATOM 874 C C . ARG A 1 112 ? -12.454 5.915 2.764 1.00 89.69 112 ARG A C 1
ATOM 876 O O . ARG A 1 112 ? -11.522 6.692 2.939 1.00 89.69 112 ARG A O 1
ATOM 883 N N . GLU A 1 113 ? -13.071 5.312 3.772 1.00 90.31 113 GLU A N 1
ATOM 884 C CA . GLU A 1 113 ? -12.676 5.470 5.171 1.00 90.31 113 GLU A CA 1
ATOM 885 C C . GLU A 1 113 ? -11.292 4.861 5.428 1.00 90.31 113 GLU A C 1
ATOM 887 O O . GLU A 1 113 ? -10.458 5.510 6.062 1.00 90.31 113 GLU A O 1
ATOM 892 N N . VAL A 1 114 ? -10.995 3.692 4.855 1.00 91.00 114 VAL A N 1
ATOM 893 C CA . VAL A 1 114 ? -9.655 3.087 4.915 1.00 91.00 114 VAL A CA 1
ATOM 894 C C . VAL A 1 114 ? -8.624 3.928 4.159 1.00 91.00 114 VAL A C 1
ATOM 896 O O . VAL A 1 114 ? -7.545 4.177 4.695 1.00 91.00 114 VAL A O 1
ATOM 899 N N . ASN A 1 115 ? -8.960 4.452 2.976 1.00 91.06 115 ASN A N 1
ATOM 900 C CA . ASN A 1 115 ? -8.103 5.383 2.234 1.00 91.06 115 ASN A CA 1
ATOM 901 C C . ASN A 1 115 ? -7.713 6.598 3.091 1.00 91.06 115 ASN A C 1
ATOM 903 O O . ASN A 1 115 ? -6.552 6.997 3.144 1.00 91.06 115 ASN A O 1
ATOM 907 N N . ASN A 1 116 ? -8.670 7.163 3.827 1.00 87.31 116 ASN A N 1
ATOM 908 C CA . ASN A 1 116 ? -8.415 8.299 4.711 1.00 87.31 116 ASN A CA 1
ATOM 909 C C . ASN A 1 116 ? -7.526 7.926 5.909 1.00 87.31 116 ASN A C 1
ATOM 911 O O . ASN A 1 116 ? -6.681 8.725 6.315 1.00 87.31 116 ASN A O 1
ATOM 915 N N . LEU A 1 117 ? -7.671 6.719 6.467 1.00 87.19 117 LEU A N 1
ATOM 916 C CA . LEU A 1 117 ? -6.772 6.219 7.513 1.00 87.19 117 LEU A CA 1
ATOM 917 C C . LEU A 1 117 ? -5.337 6.065 7.002 1.00 87.19 117 LEU A C 1
ATOM 919 O O . LEU A 1 117 ? -4.399 6.497 7.670 1.00 87.19 117 LEU A O 1
ATOM 923 N N . VAL A 1 118 ? -5.170 5.508 5.804 1.00 87.69 118 VAL A N 1
ATOM 924 C CA . VAL A 1 118 ? -3.870 5.384 5.134 1.00 87.69 118 VAL A CA 1
ATOM 925 C C . VAL A 1 118 ? -3.243 6.759 4.915 1.00 87.69 118 VAL A C 1
ATOM 927 O O . VAL A 1 118 ? -2.082 6.961 5.267 1.00 87.69 118 VAL A O 1
ATOM 930 N N . LEU A 1 119 ? -4.002 7.719 4.377 1.00 85.06 119 LEU A N 1
ATOM 931 C CA . LEU A 1 119 ? -3.532 9.089 4.159 1.00 85.06 119 LEU A CA 1
ATOM 932 C C . LEU A 1 119 ? -3.071 9.747 5.465 1.00 85.06 119 LEU A C 1
ATOM 934 O O . LEU A 1 119 ? -2.015 10.379 5.495 1.00 85.06 119 LEU A O 1
ATOM 938 N N . ASN A 1 120 ? -3.816 9.558 6.558 1.00 82.12 120 ASN A N 1
ATOM 939 C CA . ASN A 1 120 ? -3.427 10.058 7.877 1.00 82.12 120 ASN A CA 1
ATOM 940 C C . ASN A 1 120 ? -2.118 9.416 8.362 1.00 82.12 120 ASN A C 1
ATOM 942 O O . ASN A 1 120 ? -1.205 10.131 8.772 1.00 82.12 120 ASN A O 1
ATOM 946 N N . GLN A 1 121 ? -1.992 8.092 8.251 1.00 82.06 121 GLN A N 1
ATOM 947 C CA . GLN A 1 121 ? -0.790 7.367 8.671 1.00 82.06 121 GLN A CA 1
ATOM 948 C C . GLN A 1 121 ? 0.439 7.755 7.843 1.00 82.06 121 GLN A C 1
ATOM 950 O O . GLN A 1 121 ? 1.553 7.873 8.360 1.00 82.06 121 GLN A O 1
ATOM 955 N N . LEU A 1 122 ? 0.248 7.983 6.544 1.00 80.25 122 LEU A N 1
ATOM 956 C CA . LEU A 1 122 ? 1.302 8.462 5.668 1.00 80.25 122 LEU A CA 1
ATOM 957 C C . LEU A 1 122 ? 1.722 9.882 6.073 1.00 80.25 122 LEU A C 1
ATOM 959 O O . LEU A 1 122 ? 2.918 10.157 6.159 1.00 80.25 122 LEU A O 1
ATOM 963 N N . ALA A 1 123 ? 0.770 10.771 6.382 1.00 78.81 123 ALA A N 1
ATOM 964 C CA . ALA A 1 123 ? 1.063 12.148 6.789 1.00 78.81 123 ALA A CA 1
ATOM 965 C C . ALA A 1 123 ? 1.894 12.208 8.078 1.00 78.81 123 ALA A C 1
ATOM 967 O O . ALA A 1 123 ? 2.752 13.082 8.213 1.00 78.81 123 ALA A O 1
ATOM 968 N N . GLU A 1 124 ? 1.682 11.256 8.989 1.00 77.69 124 GLU A N 1
ATOM 969 C CA . GLU A 1 124 ? 2.481 11.090 10.204 1.00 77.69 124 GLU A CA 1
ATOM 970 C C . GLU A 1 124 ? 3.895 10.558 9.912 1.00 77.69 124 GLU A C 1
ATOM 972 O O . GLU A 1 124 ? 4.858 11.029 10.516 1.00 77.69 124 GLU A O 1
ATOM 977 N N . LYS A 1 125 ? 4.051 9.617 8.967 1.00 74.75 125 LYS A N 1
ATOM 978 C CA . LYS A 1 125 ? 5.346 8.975 8.657 1.00 74.75 125 LYS A CA 1
ATOM 979 C C . LYS A 1 125 ? 6.269 9.794 7.751 1.00 74.75 125 LYS A C 1
ATOM 981 O O . LYS A 1 125 ? 7.473 9.801 7.990 1.00 74.75 125 LYS A O 1
ATOM 986 N N . ILE A 1 126 ? 5.743 10.428 6.700 1.00 68.75 126 ILE A N 1
ATOM 987 C CA . ILE A 1 126 ? 6.556 11.145 5.690 1.00 68.75 126 ILE A CA 1
ATOM 988 C C . ILE A 1 126 ? 6.390 12.672 5.735 1.00 68.75 126 ILE A C 1
ATOM 990 O O . ILE A 1 126 ? 7.026 13.397 4.969 1.00 68.75 126 ILE A O 1
ATOM 994 N N . GLY A 1 127 ? 5.577 13.169 6.670 1.00 65.69 127 GLY A N 1
ATOM 995 C CA . GLY A 1 127 ? 5.324 14.590 6.879 1.00 65.69 127 GLY A CA 1
ATOM 996 C C . GLY A 1 127 ? 4.157 15.120 6.044 1.00 65.69 127 GLY A C 1
ATOM 997 O O . GLY A 1 127 ? 4.014 14.841 4.852 1.00 65.69 127 GLY A O 1
ATOM 998 N N . SER A 1 128 ? 3.328 15.949 6.677 1.00 60.06 128 SER A N 1
ATOM 999 C CA . SER A 1 128 ? 2.066 16.463 6.130 1.00 60.06 128 SER A CA 1
ATOM 1000 C C . SER A 1 128 ? 2.198 17.177 4.779 1.00 60.06 128 SER A C 1
ATOM 1002 O O . SER A 1 128 ? 1.318 17.043 3.938 1.00 60.06 128 SER A O 1
ATOM 1004 N N . HIS A 1 129 ? 3.296 17.889 4.519 1.00 59.31 129 HIS A N 1
ATOM 1005 C CA . HIS A 1 129 ? 3.476 18.638 3.268 1.00 59.31 129 HIS A CA 1
ATOM 1006 C C . HIS A 1 129 ? 3.613 17.734 2.030 1.00 59.31 129 HIS A C 1
ATOM 1008 O O . HIS A 1 129 ? 3.043 18.047 0.988 1.00 59.31 129 HIS A O 1
ATOM 1014 N N . GLN A 1 130 ? 4.305 16.594 2.146 1.00 59.97 130 GLN A N 1
ATOM 1015 C CA . GLN A 1 130 ? 4.509 15.667 1.024 1.00 59.97 130 GLN A CA 1
ATOM 1016 C C . GLN A 1 130 ? 3.276 14.801 0.754 1.00 59.97 130 GLN A C 1
ATOM 1018 O O . GLN A 1 130 ? 3.002 14.448 -0.391 1.00 59.97 130 GLN A O 1
ATOM 1023 N N . VAL A 1 131 ? 2.501 14.482 1.793 1.00 57.34 131 VAL A N 1
ATOM 1024 C CA . VAL A 1 131 ? 1.262 13.706 1.644 1.00 57.34 131 VAL A CA 1
ATOM 1025 C C . VAL A 1 131 ? 0.145 14.543 1.079 1.00 57.34 131 VAL A C 1
ATOM 1027 O O . VAL A 1 131 ? -0.543 14.082 0.182 1.00 57.34 131 VAL A O 1
ATOM 1030 N N . VAL A 1 132 ? -0.021 15.778 1.553 1.00 52.47 132 VAL A N 1
ATOM 1031 C CA . VAL A 1 132 ? -1.087 16.648 1.050 1.00 52.47 132 VAL A CA 1
ATOM 1032 C C . VAL A 1 132 ? -0.847 16.941 -0.433 1.00 52.47 132 VAL A C 1
ATOM 1034 O O . VAL A 1 132 ? -1.795 16.851 -1.194 1.00 52.47 132 VAL A O 1
ATOM 1037 N N . ALA A 1 133 ? 0.400 17.147 -0.879 1.00 56.28 133 ALA A N 1
ATOM 1038 C CA . ALA A 1 133 ? 0.726 17.330 -2.300 1.00 56.28 133 ALA A CA 1
ATOM 1039 C C . ALA A 1 133 ? 0.394 16.116 -3.197 1.00 56.28 133 ALA A C 1
ATOM 1041 O O . ALA A 1 133 ? 0.153 16.289 -4.388 1.00 56.28 133 ALA A O 1
ATOM 1042 N N . ASN A 1 134 ? 0.363 14.904 -2.631 1.00 59.34 134 ASN A N 1
ATOM 1043 C CA . ASN A 1 134 ? 0.132 13.653 -3.361 1.00 59.34 134 ASN A CA 1
ATOM 1044 C C . ASN A 1 134 ? -1.210 12.983 -3.031 1.00 59.34 134 ASN A C 1
ATOM 1046 O O . ASN A 1 134 ? -1.529 11.952 -3.614 1.00 59.34 134 ASN A O 1
ATOM 1050 N N . ALA A 1 135 ? -2.006 13.547 -2.122 1.00 58.78 135 ALA A N 1
ATOM 1051 C CA . ALA A 1 135 ? -3.267 12.978 -1.665 1.00 58.78 135 ALA A CA 1
ATOM 1052 C C . ALA A 1 135 ? -4.275 12.651 -2.786 1.00 58.78 135 ALA A C 1
ATOM 1054 O O . ALA A 1 135 ? -4.842 11.561 -2.716 1.00 58.78 135 ALA A O 1
ATOM 1055 N N . PRO A 1 136 ? -4.477 13.484 -3.835 1.00 63.66 136 PRO A N 1
ATOM 1056 C CA . PRO A 1 136 ? -5.363 13.109 -4.947 1.00 63.66 136 PRO A CA 1
ATOM 1057 C C . PRO A 1 136 ? -4.840 11.920 -5.760 1.00 63.66 136 PRO A C 1
ATOM 1059 O O . PRO A 1 136 ? -5.593 11.281 -6.485 1.00 63.66 136 PRO A O 1
ATOM 1062 N N . ASN A 1 137 ? -3.555 11.595 -5.627 1.00 78.06 137 ASN A N 1
ATOM 1063 C CA . ASN A 1 137 ? -2.949 10.482 -6.328 1.00 78.06 137 ASN A CA 1
ATOM 1064 C C . ASN A 1 137 ? -2.957 9.197 -5.510 1.00 78.06 137 ASN A C 1
ATOM 1066 O O . ASN A 1 137 ? -2.471 8.215 -6.046 1.00 78.06 137 ASN A O 1
ATOM 1070 N N . VAL A 1 138 ? -3.446 9.168 -4.264 1.00 86.81 138 VAL A N 1
ATOM 1071 C CA . VAL A 1 138 ? -3.498 7.951 -3.435 1.00 86.81 138 VAL A CA 1
ATOM 1072 C C . VAL A 1 138 ? -4.900 7.356 -3.476 1.00 86.81 138 VAL A C 1
ATOM 1074 O O . VAL A 1 138 ? -5.896 8.054 -3.286 1.00 86.81 138 VAL A O 1
ATOM 1077 N N . HIS A 1 139 ? -4.970 6.046 -3.674 1.00 90.69 139 HIS A N 1
ATOM 1078 C CA . HIS A 1 139 ? -6.211 5.297 -3.667 1.00 90.69 139 HIS A CA 1
ATOM 1079 C C . HIS A 1 139 ? -6.055 3.986 -2.901 1.00 90.69 139 HIS A C 1
ATOM 1081 O O . HIS A 1 139 ? -5.106 3.232 -3.135 1.00 90.69 139 HIS A O 1
ATOM 1087 N N . THR A 1 140 ? -7.033 3.697 -2.045 1.00 91.62 140 THR A N 1
ATOM 1088 C CA . THR A 1 140 ? -7.203 2.409 -1.378 1.00 91.62 140 THR A CA 1
ATOM 1089 C C . THR A 1 140 ? -8.510 1.751 -1.810 1.00 91.62 140 THR A C 1
ATOM 1091 O O . THR A 1 140 ? -9.554 2.401 -1.858 1.00 91.62 140 THR A O 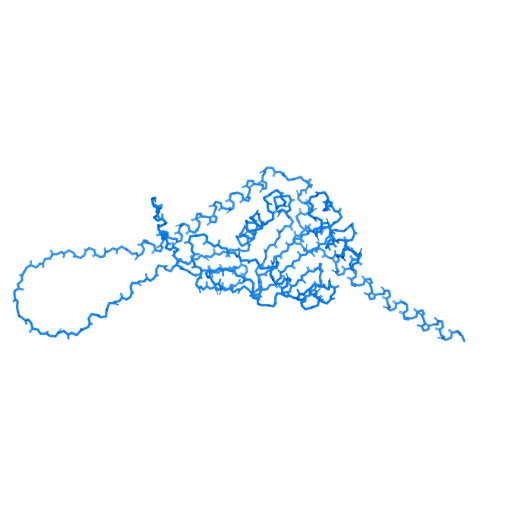1
ATOM 1094 N N . SER A 1 141 ? -8.445 0.449 -2.077 1.00 92.94 141 SER A N 1
ATOM 1095 C CA . SER A 1 141 ? -9.586 -0.408 -2.396 1.00 92.94 141 SER A CA 1
ATOM 1096 C C . SER A 1 141 ? -9.516 -1.717 -1.612 1.00 92.94 141 SER A C 1
ATOM 1098 O O . SER A 1 141 ? -8.425 -2.231 -1.352 1.00 92.94 141 SER A O 1
ATOM 1100 N N . ILE A 1 142 ? -10.677 -2.250 -1.241 1.00 93.12 142 ILE A N 1
ATOM 1101 C CA . ILE A 1 142 ? -10.835 -3.521 -0.539 1.00 93.12 142 ILE A CA 1
ATOM 1102 C C . ILE A 1 142 ? -11.591 -4.468 -1.463 1.00 93.12 142 ILE A C 1
ATOM 1104 O O . ILE A 1 142 ? -12.754 -4.234 -1.801 1.00 93.12 142 ILE A O 1
ATOM 1108 N N . LYS A 1 143 ? -10.935 -5.546 -1.884 1.00 90.88 143 LYS A N 1
ATOM 1109 C CA . LYS A 1 143 ? -11.523 -6.512 -2.811 1.00 90.88 143 LYS A CA 1
ATOM 1110 C C . LYS A 1 143 ? -10.926 -7.893 -2.605 1.00 90.88 143 LYS A C 1
ATOM 1112 O O . LYS A 1 143 ? -9.725 -8.007 -2.365 1.00 90.88 143 LYS A O 1
ATOM 1117 N N . ASP A 1 144 ? -11.747 -8.936 -2.712 1.00 88.69 144 ASP A N 1
ATOM 1118 C CA . ASP A 1 144 ? -11.283 -10.328 -2.696 1.00 88.69 144 ASP A CA 1
ATOM 1119 C C . ASP A 1 144 ? -10.455 -10.648 -1.426 1.00 88.69 144 ASP A C 1
ATOM 1121 O O . ASP A 1 144 ? -9.415 -11.311 -1.468 1.00 88.69 144 ASP A O 1
ATOM 1125 N N . GLY A 1 145 ? -10.873 -10.108 -0.272 1.00 89.44 145 GLY A N 1
ATOM 1126 C CA . GLY A 1 145 ? -10.176 -10.295 1.009 1.00 89.44 145 GLY A CA 1
ATOM 1127 C C . GLY A 1 145 ? -8.808 -9.601 1.110 1.00 89.44 145 GLY A C 1
ATOM 1128 O O . GLY A 1 145 ? -8.013 -9.934 1.990 1.00 89.44 145 GLY A O 1
ATOM 1129 N N . THR A 1 146 ? -8.519 -8.655 0.216 1.00 92.69 146 THR A N 1
ATOM 1130 C CA . THR A 1 146 ? -7.240 -7.943 0.114 1.00 92.69 146 THR A CA 1
ATOM 1131 C C . THR A 1 146 ? -7.466 -6.439 0.221 1.00 92.69 146 THR A C 1
ATOM 1133 O O . THR A 1 146 ? -8.441 -5.912 -0.313 1.00 92.69 146 THR A O 1
ATOM 1136 N N . ILE A 1 147 ? -6.551 -5.740 0.894 1.00 93.38 147 ILE A N 1
ATOM 1137 C CA . ILE A 1 147 ? -6.459 -4.279 0.835 1.00 93.38 147 ILE A CA 1
ATOM 1138 C C . ILE A 1 147 ? -5.364 -3.930 -0.163 1.00 93.38 147 ILE A C 1
ATOM 1140 O O . ILE A 1 147 ? -4.218 -4.349 -0.007 1.00 93.38 147 ILE A O 1
ATOM 1144 N N . GLU A 1 148 ? -5.715 -3.141 -1.170 1.00 93.69 148 GLU A N 1
ATOM 1145 C CA . GLU A 1 148 ? -4.786 -2.562 -2.131 1.00 93.69 148 GLU A CA 1
ATOM 1146 C C . GLU A 1 148 ? -4.740 -1.057 -1.929 1.00 93.69 148 GLU A C 1
ATOM 1148 O O . GLU A 1 148 ? -5.759 -0.384 -2.017 1.00 93.69 148 GLU A O 1
ATOM 1153 N N . THR A 1 149 ? -3.554 -0.528 -1.659 1.00 91.00 149 THR A N 1
ATOM 1154 C CA . THR A 1 149 ? -3.293 0.905 -1.548 1.00 91.00 149 THR A CA 1
ATOM 1155 C C . THR A 1 149 ? -2.179 1.269 -2.504 1.00 91.00 149 THR A C 1
ATOM 1157 O O . THR A 1 149 ? -1.120 0.651 -2.477 1.00 91.00 149 THR A O 1
ATOM 1160 N N . GLY A 1 150 ? -2.360 2.303 -3.312 1.00 90.50 150 GLY A N 1
ATOM 1161 C CA . GLY A 1 150 ? -1.287 2.779 -4.171 1.00 90.50 150 GLY A CA 1
ATOM 1162 C C . GLY A 1 150 ? -1.462 4.214 -4.596 1.00 90.50 150 GLY A C 1
ATOM 1163 O O . GLY A 1 150 ? -2.487 4.834 -4.320 1.00 90.50 150 GLY A O 1
ATOM 1164 N N . ALA A 1 151 ? -0.442 4.728 -5.269 1.00 88.88 151 ALA A N 1
ATOM 1165 C CA . ALA A 1 151 ? -0.448 6.067 -5.797 1.00 88.88 151 ALA A CA 1
ATOM 1166 C C . ALA A 1 151 ? 0.082 6.158 -7.222 1.00 88.88 151 ALA A C 1
ATOM 1168 O O . ALA A 1 151 ? 0.941 5.376 -7.625 1.00 88.88 151 ALA A O 1
ATOM 1169 N N . VAL A 1 152 ? -0.409 7.135 -7.980 1.00 88.44 152 VAL A N 1
ATOM 1170 C CA . VAL A 1 152 ? 0.196 7.510 -9.263 1.00 88.44 152 VAL A CA 1
ATOM 1171 C C . VAL A 1 152 ? 1.265 8.565 -9.013 1.00 88.44 152 VAL A C 1
ATOM 1173 O O . VAL A 1 152 ? 0.986 9.644 -8.499 1.00 88.44 152 VAL A O 1
ATOM 1176 N N . VAL A 1 153 ? 2.509 8.239 -9.352 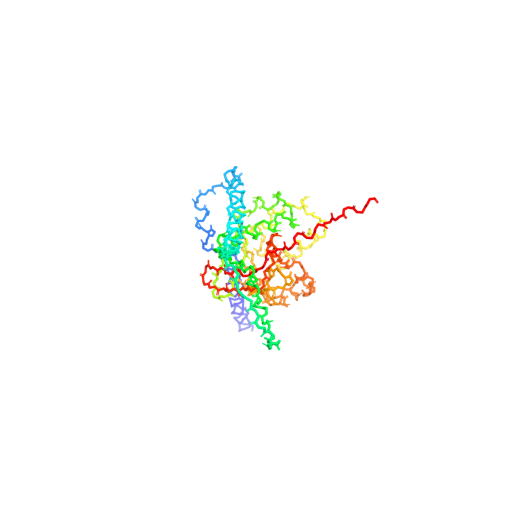1.00 82.31 153 VAL A N 1
ATOM 1177 C CA . VAL A 1 153 ? 3.666 9.098 -9.096 1.00 82.31 153 VAL A CA 1
ATOM 1178 C C . VAL A 1 153 ? 4.438 9.358 -10.379 1.00 82.31 153 VAL A C 1
ATOM 1180 O O . VAL A 1 153 ? 4.680 8.445 -11.167 1.00 82.31 153 VAL A O 1
ATOM 1183 N N . ASN A 1 154 ? 4.873 10.601 -10.570 1.00 83.62 154 ASN A N 1
ATOM 1184 C CA . ASN A 1 154 ? 5.917 10.921 -11.533 1.00 83.62 154 ASN A CA 1
ATOM 1185 C C . ASN A 1 154 ? 7.243 11.045 -10.781 1.00 83.62 154 ASN A C 1
ATOM 1187 O O . ASN A 1 154 ? 7.509 12.046 -10.117 1.00 83.62 154 ASN A O 1
ATOM 1191 N N . LEU A 1 155 ? 8.083 10.016 -10.885 1.00 77.62 155 LEU A N 1
ATOM 1192 C CA . LEU A 1 155 ? 9.360 9.970 -10.172 1.00 77.62 155 LEU A CA 1
ATOM 1193 C C . LEU A 1 155 ? 10.350 11.049 -10.637 1.00 77.62 155 LEU A C 1
ATOM 1195 O O . LEU A 1 155 ? 11.233 11.413 -9.866 1.00 77.62 155 LEU A O 1
ATOM 1199 N N . SER A 1 156 ? 10.198 11.585 -11.855 1.00 74.94 156 SER A N 1
ATOM 1200 C CA . SER A 1 156 ? 11.006 12.714 -12.341 1.00 74.94 156 SER A CA 1
ATOM 1201 C C . SER A 1 156 ? 10.604 14.049 -11.707 1.00 74.94 156 SER A C 1
ATOM 1203 O O . SER A 1 156 ? 11.413 14.973 -11.673 1.00 74.94 156 SER A O 1
ATOM 1205 N N . GLU A 1 157 ? 9.365 14.172 -11.218 1.00 74.56 157 GLU A N 1
ATOM 1206 C CA . GLU A 1 157 ? 8.870 15.380 -10.538 1.00 74.56 157 GLU A CA 1
ATOM 1207 C C . GLU A 1 157 ? 9.238 15.404 -9.047 1.00 74.56 157 GLU A C 1
ATOM 1209 O O . GLU A 1 157 ? 9.159 16.457 -8.410 1.00 74.56 157 GLU A O 1
ATOM 1214 N N . LEU A 1 158 ? 9.690 14.271 -8.494 1.00 70.38 158 LEU A N 1
ATOM 1215 C CA . LEU A 1 158 ? 10.246 14.212 -7.146 1.00 70.38 158 LEU A CA 1
ATOM 1216 C C . LEU A 1 158 ? 11.579 14.963 -7.132 1.00 70.38 158 LEU A C 1
ATOM 1218 O O . LEU A 1 158 ? 12.634 14.443 -7.502 1.00 70.38 158 LEU A O 1
ATOM 1222 N N . SER A 1 159 ? 11.510 16.229 -6.730 1.00 57.09 159 SER A N 1
ATOM 1223 C CA . SER A 1 159 ? 12.657 17.124 -6.710 1.00 57.09 159 SER A CA 1
ATOM 1224 C C . SER A 1 159 ? 13.739 16.555 -5.801 1.00 57.09 159 SER A C 1
ATOM 1226 O O . SER A 1 159 ? 13.537 16.343 -4.607 1.00 57.09 159 SER A O 1
ATOM 1228 N N . SER A 1 160 ? 14.941 16.365 -6.348 1.00 57.59 160 SER A N 1
ATOM 1229 C CA . SER A 1 160 ? 16.085 15.860 -5.590 1.00 57.59 160 SER A CA 1
ATOM 1230 C C . SER A 1 160 ? 16.465 16.766 -4.414 1.00 57.59 160 SER A C 1
ATOM 1232 O O . SER A 1 160 ? 17.310 16.373 -3.628 1.00 57.59 160 SER A O 1
ATOM 1234 N N . ASN A 1 161 ? 15.899 17.965 -4.269 1.00 55.91 161 ASN A N 1
ATOM 1235 C CA . ASN A 1 161 ? 16.165 18.862 -3.143 1.00 55.91 161 ASN A CA 1
ATOM 1236 C C . ASN A 1 161 ? 15.369 18.516 -1.875 1.00 55.91 161 ASN A C 1
ATOM 1238 O O . ASN A 1 161 ? 15.839 18.850 -0.791 1.00 55.91 161 ASN A O 1
ATOM 1242 N N . ASP A 1 162 ? 14.248 17.800 -1.998 1.00 62.69 162 ASP A N 1
ATOM 1243 C CA . ASP A 1 162 ? 13.375 17.447 -0.864 1.00 62.69 162 ASP A CA 1
ATOM 1244 C C . ASP A 1 162 ? 13.715 16.079 -0.252 1.00 62.69 162 ASP A C 1
ATOM 1246 O O . ASP A 1 162 ? 13.202 15.707 0.801 1.00 62.69 162 ASP A O 1
ATOM 1250 N N . LEU A 1 163 ? 14.612 15.334 -0.903 1.00 68.50 163 LEU A N 1
ATOM 1251 C CA . LEU A 1 163 ? 15.026 13.996 -0.499 1.00 68.50 163 LEU A CA 1
ATOM 1252 C C . LEU A 1 163 ? 16.363 14.026 0.243 1.00 68.50 163 LEU A C 1
ATOM 1254 O O . LEU A 1 163 ? 17.329 14.673 -0.179 1.00 68.50 163 LEU A O 1
ATOM 1258 N N . ALA A 1 164 ? 16.472 13.250 1.319 1.00 77.00 164 ALA A N 1
ATOM 1259 C CA . ALA A 1 164 ? 17.745 13.014 1.984 1.00 77.00 164 ALA A CA 1
ATOM 1260 C C . ALA A 1 164 ? 18.719 12.281 1.040 1.00 77.00 164 ALA A C 1
ATOM 1262 O O . ALA A 1 164 ? 18.319 11.524 0.158 1.00 77.00 164 ALA A O 1
ATOM 1263 N N . THR A 1 165 ? 20.032 12.429 1.242 1.00 78.75 165 THR A N 1
ATOM 1264 C CA . THR A 1 165 ? 21.070 11.849 0.359 1.00 78.75 165 THR A CA 1
ATOM 1265 C C . THR A 1 165 ? 20.894 10.346 0.095 1.00 78.75 165 THR A C 1
ATOM 1267 O O . THR A 1 165 ? 21.136 9.873 -1.013 1.00 78.75 165 THR A O 1
ATOM 1270 N N . LYS A 1 166 ? 20.434 9.583 1.096 1.00 74.94 166 LYS A N 1
ATOM 1271 C CA . LYS A 1 166 ? 20.170 8.139 0.962 1.00 74.94 166 LYS A CA 1
ATOM 1272 C C . LYS A 1 166 ? 18.939 7.835 0.101 1.00 74.94 166 LYS A C 1
ATOM 1274 O O . LYS A 1 166 ? 18.911 6.808 -0.568 1.00 74.94 166 LYS A O 1
ATOM 1279 N N . GLU A 1 167 ? 17.940 8.708 0.122 1.00 74.31 167 GLU A N 1
ATOM 1280 C CA . GLU A 1 167 ? 16.710 8.582 -0.664 1.00 74.31 167 GLU A CA 1
ATOM 1281 C C . GLU A 1 167 ? 16.970 8.933 -2.127 1.00 74.31 167 GLU A C 1
ATOM 1283 O O . GLU A 1 167 ? 16.516 8.207 -3.005 1.00 74.31 167 GLU A O 1
ATOM 1288 N N . LYS A 1 168 ? 17.807 9.947 -2.391 1.00 80.81 168 LYS A N 1
ATOM 1289 C CA . LYS A 1 168 ? 18.284 10.254 -3.750 1.00 80.81 168 LYS A CA 1
ATOM 1290 C C . LYS A 1 168 ? 18.983 9.055 -4.386 1.00 80.81 168 LYS A C 1
ATOM 1292 O O . LYS A 1 168 ? 18.624 8.652 -5.483 1.00 80.81 168 LYS A O 1
ATOM 1297 N N . ALA A 1 169 ? 19.922 8.435 -3.668 1.00 82.25 169 ALA A N 1
ATOM 1298 C CA . ALA A 1 169 ? 20.642 7.265 -4.172 1.00 82.25 169 ALA A CA 1
ATOM 1299 C C . ALA A 1 169 ? 19.708 6.067 -4.435 1.00 82.25 169 ALA A C 1
ATOM 1301 O O . ALA A 1 169 ? 19.896 5.324 -5.398 1.00 82.25 169 ALA A O 1
ATOM 1302 N N . ALA A 1 170 ? 18.688 5.875 -3.591 1.00 78.88 170 ALA A N 1
ATOM 1303 C CA . ALA A 1 170 ? 17.678 4.843 -3.806 1.00 78.88 170 ALA A CA 1
ATOM 1304 C C . ALA A 1 170 ? 16.810 5.140 -5.041 1.00 78.88 170 ALA A C 1
ATOM 1306 O O . ALA A 1 170 ? 16.568 4.235 -5.839 1.00 78.88 170 ALA A O 1
ATOM 1307 N N . LEU A 1 171 ? 16.398 6.398 -5.227 1.00 80.31 171 LEU A N 1
ATOM 1308 C CA . LEU A 1 171 ? 15.633 6.851 -6.388 1.00 80.31 171 LEU A CA 1
ATOM 1309 C C . LEU A 1 171 ? 16.434 6.696 -7.687 1.00 80.31 171 LEU A C 1
ATOM 1311 O O . LEU A 1 171 ? 15.932 6.119 -8.647 1.00 80.31 171 LEU A O 1
ATOM 1315 N N . GLU A 1 172 ? 17.695 7.132 -7.711 1.00 84.56 172 GLU A N 1
ATOM 1316 C CA . GLU A 1 172 ? 18.588 6.971 -8.865 1.00 84.56 172 GLU A CA 1
ATOM 1317 C C . GLU A 1 172 ? 18.768 5.497 -9.237 1.00 84.56 172 GLU A C 1
ATOM 1319 O O . GLU A 1 172 ? 18.677 5.134 -10.410 1.00 84.56 172 GLU A O 1
ATOM 1324 N N . LYS A 1 173 ? 18.954 4.621 -8.243 1.00 82.56 173 LYS A N 1
ATOM 1325 C CA . LYS A 1 173 ? 19.053 3.176 -8.472 1.00 82.56 173 LYS A CA 1
ATOM 1326 C C . LYS A 1 173 ? 17.753 2.595 -9.027 1.00 82.56 173 LYS A C 1
ATOM 1328 O O . LYS A 1 173 ? 17.806 1.760 -9.930 1.00 82.56 173 LYS A O 1
ATOM 1333 N N . ALA A 1 174 ? 16.602 3.031 -8.520 1.00 80.25 174 ALA A N 1
ATOM 1334 C CA . ALA A 1 174 ? 15.303 2.599 -9.024 1.00 80.25 174 ALA A CA 1
ATOM 1335 C C . ALA A 1 174 ? 15.098 3.039 -10.483 1.00 80.25 174 ALA A C 1
ATOM 1337 O O . ALA A 1 174 ? 14.733 2.214 -11.315 1.00 80.25 174 ALA A O 1
ATOM 1338 N N . LEU A 1 175 ? 15.422 4.292 -10.822 1.00 84.00 175 LEU A N 1
ATOM 1339 C CA . LEU A 1 175 ? 15.351 4.814 -12.193 1.00 84.00 175 LEU A CA 1
ATOM 1340 C C . LEU A 1 175 ? 16.348 4.130 -13.140 1.00 84.00 175 LEU A C 1
ATOM 1342 O O . LEU A 1 175 ? 16.036 3.925 -14.310 1.00 84.00 175 LEU A O 1
ATOM 1346 N N . ALA A 1 176 ? 17.526 3.736 -12.650 1.00 84.19 176 ALA A N 1
ATOM 1347 C CA . ALA A 1 176 ? 18.493 2.964 -13.430 1.00 84.19 176 ALA A CA 1
ATOM 1348 C C . ALA A 1 176 ? 18.030 1.517 -13.675 1.00 84.19 176 ALA A C 1
ATOM 1350 O O . ALA A 1 176 ? 18.236 0.980 -14.761 1.00 84.19 176 ALA A O 1
ATOM 1351 N N . THR A 1 177 ? 17.393 0.894 -12.679 1.00 80.50 177 THR A N 1
ATOM 1352 C CA . THR A 1 177 ? 16.865 -0.480 -12.773 1.00 80.50 177 THR A CA 1
ATOM 1353 C C . THR A 1 177 ? 15.632 -0.538 -13.676 1.00 80.50 177 THR A C 1
ATOM 1355 O O . THR A 1 177 ? 15.467 -1.469 -14.462 1.00 80.50 177 THR A O 1
ATOM 1358 N N . PHE A 1 178 ? 14.790 0.492 -13.607 1.00 80.44 178 PHE A N 1
ATOM 1359 C CA . PHE A 1 178 ? 13.525 0.585 -14.322 1.00 80.44 178 PHE A CA 1
ATOM 1360 C C . PHE A 1 178 ? 13.479 1.884 -15.146 1.00 80.44 178 PHE A C 1
ATOM 1362 O O . PHE A 1 178 ? 12.756 2.826 -14.805 1.00 80.44 178 PHE A O 1
ATOM 1369 N N . PRO A 1 179 ? 14.221 1.952 -16.268 1.00 80.50 179 PRO A N 1
ATOM 1370 C CA . PRO A 1 179 ? 14.356 3.177 -17.063 1.00 80.50 179 PRO A CA 1
ATOM 1371 C C . PRO A 1 179 ? 13.030 3.670 -17.653 1.00 80.50 179 PRO A C 1
ATOM 1373 O O . PRO A 1 179 ? 12.906 4.835 -18.021 1.00 80.50 179 PRO A O 1
ATOM 1376 N N . PHE A 1 180 ? 12.019 2.802 -17.720 1.00 79.19 180 PHE A N 1
ATOM 1377 C CA . PHE A 1 180 ? 10.681 3.144 -18.189 1.00 79.19 180 PHE A CA 1
ATOM 1378 C C . PHE A 1 180 ? 9.919 4.107 -17.272 1.00 79.19 180 PHE A C 1
ATOM 1380 O O . PHE A 1 180 ? 8.948 4.703 -17.729 1.00 79.19 180 PHE A O 1
ATOM 1387 N N . MET A 1 181 ? 10.327 4.253 -16.007 1.00 81.38 181 MET A N 1
ATOM 1388 C CA . MET A 1 181 ? 9.671 5.154 -15.050 1.00 81.38 181 MET A CA 1
ATOM 1389 C C . MET A 1 181 ? 10.071 6.618 -15.251 1.00 81.38 181 MET A C 1
ATOM 1391 O O . MET A 1 181 ? 9.458 7.513 -14.675 1.00 81.38 181 MET A O 1
ATOM 1395 N N . LYS A 1 182 ? 11.113 6.871 -16.048 1.00 82.44 182 LYS A N 1
ATOM 1396 C CA . LYS A 1 182 ? 11.592 8.221 -16.313 1.00 82.44 182 LYS A CA 1
ATOM 1397 C C . LYS A 1 182 ? 10.550 9.001 -17.118 1.00 82.44 182 LYS A C 1
ATOM 1399 O O . LYS A 1 182 ? 10.129 8.560 -18.185 1.00 82.44 182 LYS A O 1
ATOM 1404 N N . ASP A 1 183 ? 10.182 10.174 -16.611 1.00 82.62 183 ASP A N 1
ATOM 1405 C CA . ASP A 1 183 ? 9.269 11.135 -17.244 1.00 82.62 183 ASP A CA 1
ATOM 1406 C C . ASP A 1 183 ? 7.870 10.548 -17.519 1.00 82.62 183 ASP A C 1
ATOM 1408 O O . ASP A 1 183 ? 7.194 10.908 -18.490 1.00 82.62 183 ASP A O 1
ATOM 1412 N N . LYS A 1 184 ? 7.446 9.600 -16.675 1.00 84.12 184 LYS A N 1
ATOM 1413 C CA . LYS A 1 184 ? 6.147 8.934 -16.745 1.00 84.12 184 LYS A CA 1
ATOM 1414 C C . LYS A 1 184 ? 5.460 8.958 -15.390 1.00 84.12 184 LYS A C 1
ATOM 1416 O O . LYS A 1 184 ? 6.089 8.764 -14.355 1.00 84.12 184 LYS A O 1
ATOM 1421 N N . GLU A 1 1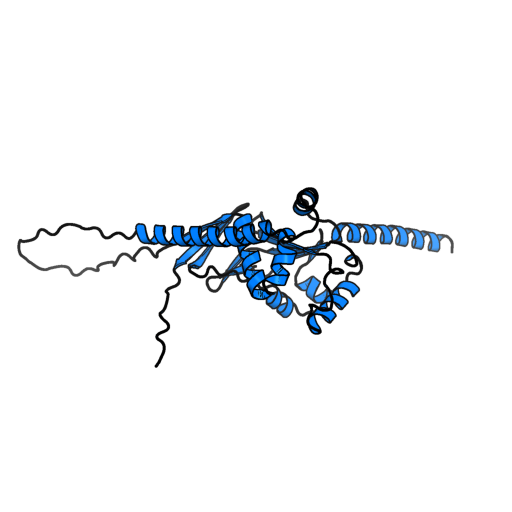85 ? 4.147 9.123 -15.438 1.00 87.06 185 GLU A N 1
ATOM 1422 C CA . GLU A 1 185 ? 3.269 8.771 -14.333 1.00 87.06 185 GLU A CA 1
ATOM 1423 C C . GLU A 1 185 ? 3.173 7.249 -14.262 1.00 87.06 185 GLU A C 1
ATOM 1425 O O . GLU A 1 185 ? 2.849 6.585 -15.250 1.00 87.06 185 GLU A O 1
ATOM 1430 N N . ILE A 1 186 ? 3.501 6.697 -13.102 1.00 87.56 186 ILE A N 1
ATOM 1431 C CA . ILE A 1 186 ? 3.514 5.264 -12.847 1.00 87.56 186 ILE A CA 1
ATOM 1432 C C . ILE A 1 186 ? 2.667 5.008 -11.612 1.00 87.56 186 ILE A C 1
ATOM 1434 O O . ILE A 1 186 ? 2.845 5.651 -10.579 1.00 87.56 186 ILE A O 1
ATOM 1438 N N . TYR A 1 187 ? 1.750 4.051 -11.713 1.00 90.94 187 TYR A N 1
ATOM 1439 C CA . TYR A 1 187 ? 1.062 3.544 -10.536 1.00 90.94 187 TYR A CA 1
ATOM 1440 C C . TYR A 1 187 ? 2.018 2.681 -9.720 1.00 90.94 187 TYR A C 1
ATOM 1442 O O . TYR A 1 187 ? 2.609 1.748 -10.258 1.00 90.94 187 TYR A O 1
ATOM 1450 N N . VAL A 1 188 ? 2.159 2.981 -8.435 1.00 89.44 188 VAL A N 1
ATOM 1451 C CA . VAL A 1 188 ? 2.914 2.181 -7.474 1.00 89.44 188 VAL A CA 1
ATOM 1452 C C . VAL A 1 188 ? 1.995 1.857 -6.309 1.00 89.44 188 VAL A C 1
ATOM 1454 O O . VAL A 1 188 ? 1.472 2.762 -5.665 1.00 89.44 188 VAL A O 1
ATOM 1457 N N . GLY A 1 189 ? 1.794 0.576 -6.028 1.00 91.56 189 GLY A N 1
ATOM 1458 C CA . GLY A 1 189 ? 0.886 0.125 -4.980 1.00 91.56 189 GLY A CA 1
ATOM 1459 C C . GLY A 1 189 ? 1.434 -1.029 -4.162 1.00 91.56 189 GLY A C 1
ATOM 1460 O O . GLY A 1 189 ? 2.420 -1.665 -4.521 1.00 91.56 189 GLY A O 1
ATOM 1461 N N . ILE A 1 190 ? 0.766 -1.294 -3.052 1.00 92.56 190 ILE A N 1
ATOM 1462 C CA . ILE A 1 190 ? 0.942 -2.464 -2.208 1.00 92.56 190 ILE A CA 1
ATOM 1463 C C . ILE A 1 190 ? -0.427 -3.109 -2.002 1.00 92.56 190 ILE A C 1
ATOM 1465 O O . ILE A 1 190 ? -1.401 -2.431 -1.671 1.00 92.56 190 ILE A O 1
ATOM 1469 N N . ALA A 1 191 ? -0.503 -4.416 -2.217 1.00 93.75 191 ALA A N 1
ATOM 1470 C CA . ALA A 1 191 ? -1.694 -5.220 -2.012 1.00 93.75 191 ALA A CA 1
ATOM 1471 C C . ALA A 1 191 ? -1.376 -6.357 -1.043 1.00 93.75 191 ALA A C 1
ATOM 1473 O O . ALA A 1 191 ? -0.358 -7.032 -1.174 1.00 93.75 191 ALA A O 1
ATOM 1474 N N . GLY A 1 192 ? -2.233 -6.586 -0.057 1.00 93.06 192 GLY A N 1
ATOM 1475 C CA . GLY A 1 192 ? -2.032 -7.682 0.880 1.00 93.06 192 GLY A CA 1
ATOM 1476 C C . GLY A 1 192 ? -3.252 -7.957 1.737 1.00 93.06 192 GLY A C 1
ATOM 1477 O O . GLY A 1 192 ? -4.160 -7.132 1.858 1.00 93.06 192 GLY A O 1
ATOM 1478 N N . LYS A 1 193 ? -3.267 -9.146 2.339 1.00 93.50 193 LYS A N 1
ATOM 1479 C CA . LYS A 1 193 ? -4.289 -9.494 3.321 1.00 93.50 193 LYS A CA 1
ATOM 1480 C C . LYS A 1 193 ? -4.022 -8.712 4.604 1.00 93.50 193 LYS A C 1
ATOM 1482 O O . LYS A 1 193 ? -2.908 -8.806 5.124 1.00 93.50 193 LYS A O 1
ATOM 1487 N N . PRO A 1 194 ? -4.988 -7.941 5.108 1.00 92.69 194 PRO A N 1
ATOM 1488 C CA . PRO A 1 194 ? -4.830 -7.280 6.389 1.00 92.69 194 PRO A CA 1
ATOM 1489 C C . PRO A 1 194 ? -4.869 -8.297 7.537 1.00 92.69 194 PRO A C 1
ATOM 1491 O O . PRO A 1 194 ? -5.602 -9.283 7.480 1.00 92.69 194 PRO A O 1
ATOM 1494 N N . ILE A 1 195 ? -4.083 -8.043 8.577 1.00 93.31 195 ILE A N 1
ATOM 1495 C CA . ILE A 1 195 ? -4.027 -8.826 9.812 1.00 93.31 195 ILE A CA 1
ATOM 1496 C C . ILE A 1 195 ? -4.074 -7.895 11.024 1.00 93.31 195 ILE A C 1
ATOM 1498 O O . ILE A 1 195 ? -3.709 -6.719 10.938 1.00 93.31 195 ILE A O 1
ATOM 1502 N N . VAL A 1 196 ? -4.507 -8.436 12.160 1.00 92.62 196 VAL A N 1
ATOM 1503 C CA . VAL A 1 196 ? -4.448 -7.751 13.452 1.00 92.62 196 VAL A CA 1
ATOM 1504 C C . VAL A 1 196 ? -3.219 -8.244 14.200 1.00 92.62 196 VAL A C 1
ATOM 1506 O O . VAL A 1 196 ? -3.095 -9.433 14.482 1.00 92.62 196 VAL A O 1
ATOM 1509 N N . GLU A 1 197 ? -2.312 -7.330 14.527 1.00 91.00 197 GLU A N 1
ATOM 1510 C CA . GLU A 1 197 ? -1.116 -7.620 15.317 1.00 91.00 197 GLU A CA 1
ATOM 1511 C C . GLU A 1 197 ? -0.842 -6.440 16.259 1.00 91.00 197 GLU A C 1
ATOM 1513 O O . GLU A 1 197 ? -0.880 -5.281 15.844 1.00 91.00 197 GLU A O 1
ATOM 1518 N N . ASP A 1 198 ? -0.592 -6.720 17.541 1.00 88.25 198 ASP A N 1
ATOM 1519 C CA . ASP A 1 198 ? -0.352 -5.710 18.588 1.00 88.25 198 ASP A CA 1
ATOM 1520 C C . ASP A 1 198 ? -1.466 -4.651 18.720 1.00 88.25 198 ASP A C 1
ATOM 1522 O O . ASP A 1 198 ? -1.208 -3.463 18.948 1.00 88.25 198 ASP A O 1
ATOM 1526 N N . GLY A 1 199 ? -2.724 -5.058 18.530 1.00 87.88 199 GLY A N 1
ATOM 1527 C CA . GLY A 1 199 ? -3.870 -4.148 18.596 1.00 87.88 199 GLY A CA 1
ATOM 1528 C C . GLY A 1 199 ? -3.969 -3.170 17.419 1.00 87.88 199 GLY A C 1
ATOM 1529 O O . GLY A 1 199 ? -4.672 -2.159 17.525 1.00 87.88 199 GLY A O 1
ATOM 1530 N N . GLN A 1 200 ? -3.227 -3.423 16.335 1.00 89.25 200 GLN A N 1
ATOM 1531 C CA . GLN A 1 200 ? -3.118 -2.577 15.148 1.00 89.25 200 GLN A CA 1
ATOM 1532 C C . GLN A 1 200 ? -3.414 -3.377 13.882 1.00 89.25 200 GLN A C 1
ATOM 1534 O O . GLN A 1 200 ? -3.170 -4.581 13.809 1.00 89.25 200 GLN A O 1
ATOM 1539 N N . LEU A 1 201 ? -3.908 -2.679 12.863 1.00 89.31 201 LEU A N 1
ATOM 1540 C CA . LEU A 1 201 ? -4.107 -3.246 11.537 1.00 89.31 201 LEU A CA 1
ATOM 1541 C C . LEU A 1 201 ? -2.783 -3.169 10.769 1.00 89.31 201 LEU A C 1
ATOM 1543 O O . LEU A 1 201 ? -2.243 -2.075 10.591 1.00 89.31 201 LEU A O 1
ATOM 1547 N N . LYS A 1 202 ? -2.265 -4.309 10.316 1.00 90.69 202 LYS A N 1
ATOM 1548 C CA . LYS A 1 202 ? -1.056 -4.415 9.485 1.00 90.69 202 LYS A CA 1
ATOM 1549 C C . LYS A 1 202 ? -1.368 -5.193 8.208 1.00 90.69 202 LYS A C 1
ATOM 1551 O O . LYS A 1 202 ? -2.398 -5.855 8.110 1.00 90.69 202 LYS A O 1
ATOM 1556 N N . LEU A 1 203 ? -0.480 -5.126 7.223 1.00 90.69 203 LEU A N 1
ATOM 1557 C CA . LEU A 1 203 ? -0.493 -6.075 6.108 1.00 90.69 203 LEU A CA 1
ATOM 1558 C C . LEU A 1 203 ? 0.220 -7.358 6.545 1.00 90.69 203 LEU A C 1
ATOM 1560 O O . LEU A 1 203 ? 1.231 -7.282 7.240 1.00 90.69 203 LEU A O 1
ATOM 1564 N N . GLY A 1 204 ? -0.309 -8.515 6.148 1.00 87.56 204 GLY A N 1
ATOM 1565 C CA . GLY A 1 204 ? 0.293 -9.818 6.428 1.00 87.56 204 GLY A CA 1
ATOM 1566 C C . GLY A 1 204 ? 1.658 -10.008 5.761 1.00 87.56 204 GLY A C 1
ATOM 1567 O O . GLY A 1 204 ? 2.136 -9.143 5.033 1.00 87.56 204 GLY A O 1
ATOM 1568 N N . ASP A 1 205 ? 2.272 -11.171 5.972 1.00 85.44 205 ASP A N 1
ATOM 1569 C CA . ASP A 1 205 ? 3.706 -11.390 5.711 1.00 85.44 205 ASP A CA 1
ATOM 1570 C C . ASP A 1 205 ? 4.147 -11.322 4.244 1.00 85.44 205 ASP A C 1
ATOM 1572 O O . ASP A 1 205 ? 5.337 -11.155 3.963 1.00 85.44 205 ASP A O 1
ATOM 1576 N N . ASN A 1 206 ? 3.211 -11.471 3.305 1.00 87.62 206 ASN A N 1
ATOM 1577 C CA . ASN A 1 206 ? 3.522 -11.629 1.888 1.00 87.62 206 ASN A CA 1
ATOM 1578 C C . ASN A 1 206 ? 2.742 -10.646 0.995 1.00 87.62 206 ASN A C 1
ATOM 1580 O O . ASN A 1 206 ? 1.952 -11.085 0.154 1.00 87.62 206 ASN A O 1
ATOM 1584 N N . PRO A 1 207 ? 2.914 -9.324 1.186 1.00 91.62 207 PRO A N 1
ATOM 1585 C CA . PRO A 1 207 ? 2.291 -8.334 0.327 1.00 91.62 207 PRO A CA 1
ATOM 1586 C C . PRO A 1 207 ? 2.894 -8.372 -1.083 1.00 91.62 207 PRO A C 1
ATOM 1588 O O . PRO A 1 207 ? 4.089 -8.616 -1.275 1.00 91.62 207 PRO A O 1
ATOM 1591 N N . GLU A 1 208 ? 2.057 -8.072 -2.066 1.00 93.25 208 GLU A N 1
ATOM 1592 C CA . GLU A 1 208 ? 2.446 -7.833 -3.449 1.00 93.25 208 GLU A CA 1
ATOM 1593 C C . GLU A 1 208 ? 2.664 -6.339 -3.672 1.00 93.25 208 GLU A C 1
ATOM 1595 O O . GLU A 1 208 ? 1.861 -5.504 -3.259 1.00 93.25 208 GLU A O 1
ATOM 1600 N N . ILE A 1 209 ? 3.740 -5.994 -4.365 1.00 92.69 209 ILE A N 1
ATOM 1601 C CA . ILE A 1 209 ? 4.020 -4.635 -4.809 1.00 92.69 209 ILE A CA 1
ATOM 1602 C C . ILE A 1 209 ? 3.624 -4.512 -6.268 1.00 92.69 209 ILE A C 1
ATOM 1604 O O . ILE A 1 209 ? 4.073 -5.281 -7.116 1.00 92.69 209 ILE A O 1
ATOM 1608 N N . LYS A 1 210 ? 2.790 -3.525 -6.568 1.00 92.31 210 LYS A N 1
ATOM 1609 C CA . LYS A 1 210 ? 2.307 -3.251 -7.914 1.00 92.31 210 LYS A CA 1
ATOM 1610 C C . LYS A 1 210 ? 3.069 -2.095 -8.535 1.00 92.31 210 LYS A C 1
ATOM 1612 O O . LYS A 1 210 ? 3.246 -1.064 -7.892 1.00 92.31 210 LYS A O 1
ATOM 1617 N N . VAL A 1 211 ? 3.486 -2.255 -9.788 1.00 89.12 211 VAL A N 1
ATOM 1618 C CA . VAL A 1 211 ? 4.045 -1.182 -10.622 1.00 89.12 211 VAL A CA 1
ATOM 1619 C C . VAL A 1 211 ? 3.347 -1.216 -11.979 1.00 89.12 211 VAL A C 1
ATOM 1621 O O . VAL A 1 211 ? 3.547 -2.137 -12.776 1.00 89.12 211 VAL A O 1
ATOM 1624 N N . GLY A 1 212 ? 2.476 -0.242 -12.232 1.00 88.44 212 GLY A N 1
ATOM 1625 C CA . GLY A 1 212 ? 1.510 -0.308 -13.326 1.00 88.44 212 GLY A CA 1
ATOM 1626 C C . GLY A 1 212 ? 0.611 -1.539 -13.178 1.00 88.44 212 GLY A C 1
ATOM 1627 O O . GLY A 1 212 ? -0.023 -1.737 -12.147 1.00 88.44 212 GLY A O 1
ATOM 1628 N N . ASN A 1 213 ? 0.593 -2.395 -14.198 1.00 89.00 213 ASN A N 1
ATOM 1629 C CA . ASN A 1 213 ? -0.127 -3.673 -14.221 1.00 89.00 213 ASN A CA 1
ATOM 1630 C C . ASN A 1 213 ? 0.771 -4.885 -13.891 1.00 89.00 213 ASN A C 1
ATOM 1632 O O . ASN A 1 213 ? 0.413 -6.021 -14.205 1.00 89.00 213 ASN A O 1
ATOM 1636 N N . LEU A 1 214 ? 1.970 -4.653 -13.352 1.00 89.56 214 LEU A N 1
ATOM 1637 C CA . LEU A 1 214 ? 2.891 -5.705 -12.924 1.00 89.56 214 LEU A CA 1
ATOM 1638 C C . LEU A 1 214 ? 2.797 -5.889 -11.411 1.00 89.56 214 LEU A C 1
ATOM 1640 O O . LEU A 1 214 ? 2.786 -4.899 -10.683 1.00 89.56 214 LEU A O 1
ATOM 1644 N N . ASN A 1 215 ? 2.802 -7.141 -10.956 1.00 92.06 215 ASN A N 1
ATOM 1645 C CA . ASN A 1 215 ? 2.858 -7.493 -9.540 1.00 92.06 215 ASN A CA 1
ATOM 1646 C C . ASN A 1 215 ? 4.216 -8.130 -9.244 1.00 92.06 215 ASN A C 1
ATOM 1648 O O . ASN A 1 215 ? 4.692 -8.960 -10.018 1.00 92.06 215 ASN A O 1
ATOM 1652 N N . PHE A 1 216 ? 4.812 -7.753 -8.120 1.00 92.00 216 PHE A N 1
ATOM 1653 C CA . PHE A 1 216 ? 6.085 -8.265 -7.642 1.00 92.00 216 PHE A CA 1
ATOM 1654 C C . PHE A 1 216 ? 5.948 -8.696 -6.189 1.00 92.00 216 PHE A C 1
ATOM 1656 O O . PHE A 1 216 ? 5.441 -7.956 -5.347 1.00 92.00 216 PHE A O 1
ATOM 1663 N N . SER A 1 217 ? 6.466 -9.868 -5.868 1.00 92.88 217 SER A N 1
ATOM 1664 C CA . SER A 1 217 ? 6.727 -10.256 -4.489 1.00 92.88 217 SER A CA 1
ATOM 1665 C C . SER A 1 217 ? 7.857 -9.413 -3.886 1.00 92.88 217 SER A C 1
ATOM 1667 O O . SER A 1 217 ? 8.732 -8.887 -4.584 1.00 92.88 217 SER A O 1
ATOM 1669 N N . LEU A 1 218 ? 7.889 -9.339 -2.555 1.00 90.69 218 LEU A N 1
ATOM 1670 C CA . LEU A 1 218 ? 9.014 -8.744 -1.828 1.00 90.69 218 LEU A CA 1
ATOM 1671 C C . LEU A 1 218 ? 10.356 -9.403 -2.188 1.00 90.69 218 LEU A C 1
ATOM 1673 O O . LEU A 1 218 ? 11.367 -8.709 -2.289 1.00 90.69 218 LEU A O 1
ATOM 1677 N N . ALA A 1 219 ? 10.365 -10.719 -2.420 1.00 91.69 219 ALA A N 1
ATOM 1678 C CA . ALA A 1 219 ? 11.559 -11.467 -2.799 1.00 91.69 219 ALA A CA 1
ATOM 1679 C C . ALA A 1 219 ? 12.091 -11.049 -4.182 1.00 91.69 219 ALA A C 1
ATOM 1681 O O . ALA A 1 219 ? 13.293 -10.814 -4.338 1.00 91.69 219 ALA A O 1
ATOM 1682 N N . GLU A 1 220 ? 11.208 -10.891 -5.173 1.00 91.44 220 GLU A N 1
ATOM 1683 C CA . GLU A 1 220 ? 11.581 -10.423 -6.515 1.00 91.44 220 GLU A CA 1
ATOM 1684 C C . GLU A 1 220 ? 12.147 -9.004 -6.472 1.00 91.44 220 GLU A C 1
ATOM 1686 O O . GLU A 1 220 ? 13.200 -8.740 -7.057 1.00 91.44 220 GLU A O 1
ATOM 1691 N N . LEU A 1 221 ? 11.515 -8.097 -5.720 1.00 88.81 221 LEU A N 1
ATOM 1692 C CA . LEU A 1 221 ? 12.042 -6.744 -5.543 1.00 88.81 221 LEU A CA 1
ATOM 1693 C C . LEU A 1 221 ? 13.352 -6.724 -4.768 1.00 88.81 221 LEU A C 1
ATOM 1695 O O . LEU A 1 221 ? 14.237 -5.939 -5.099 1.00 88.81 221 LEU A O 1
ATOM 1699 N N . SER A 1 222 ? 13.507 -7.591 -3.770 1.00 90.06 222 SER A N 1
ATOM 1700 C CA . SER A 1 222 ? 14.755 -7.718 -3.020 1.00 90.06 222 SER A CA 1
ATOM 1701 C C . SER A 1 222 ? 15.914 -8.065 -3.951 1.00 90.06 222 SER A C 1
ATOM 1703 O O . SER A 1 222 ? 16.975 -7.440 -3.885 1.00 90.06 222 SER A O 1
ATOM 1705 N N . GLN A 1 223 ? 15.693 -9.002 -4.878 1.00 89.81 223 GLN A N 1
ATOM 1706 C CA . GLN A 1 223 ? 16.676 -9.387 -5.890 1.00 89.81 223 GLN A CA 1
ATOM 1707 C C . GLN A 1 223 ? 16.934 -8.266 -6.903 1.00 89.81 223 GLN A C 1
ATOM 1709 O O . GLN A 1 223 ? 18.089 -7.931 -7.160 1.00 89.81 223 GLN A O 1
ATOM 1714 N N . GLN A 1 224 ? 15.879 -7.655 -7.450 1.00 84.56 224 GLN A N 1
ATOM 1715 C CA . GLN A 1 224 ? 16.000 -6.635 -8.498 1.00 84.56 224 GLN A CA 1
ATOM 1716 C C . GLN A 1 224 ? 16.616 -5.331 -7.983 1.00 84.56 224 GLN A C 1
ATOM 1718 O O . GLN A 1 224 ? 17.484 -4.748 -8.628 1.00 84.56 224 GLN A O 1
ATOM 1723 N N . LEU A 1 225 ? 16.210 -4.884 -6.795 1.00 83.62 225 LEU A N 1
ATOM 1724 C CA . LEU A 1 225 ? 16.713 -3.658 -6.179 1.00 83.62 225 LEU A CA 1
ATOM 1725 C C . LEU A 1 225 ? 17.988 -3.893 -5.367 1.00 83.62 225 LEU A C 1
ATOM 1727 O O . LEU A 1 225 ? 18.624 -2.922 -4.945 1.00 83.62 225 LEU A O 1
ATOM 1731 N N . ASN A 1 226 ? 18.383 -5.151 -5.145 1.00 85.69 226 ASN A N 1
ATOM 1732 C CA . ASN A 1 226 ? 19.456 -5.542 -4.232 1.00 85.69 226 ASN A CA 1
ATOM 1733 C C . ASN A 1 226 ? 19.277 -4.856 -2.857 1.00 85.69 226 ASN A C 1
ATOM 1735 O O . ASN A 1 226 ? 20.168 -4.155 -2.364 1.00 85.69 226 ASN A O 1
ATOM 1739 N N . ILE A 1 227 ? 18.066 -4.980 -2.301 1.00 87.00 227 ILE A N 1
ATOM 1740 C CA . ILE A 1 227 ? 17.663 -4.490 -0.975 1.00 87.00 227 ILE A CA 1
ATOM 1741 C C . ILE A 1 227 ? 17.136 -5.700 -0.200 1.00 87.00 227 ILE A C 1
ATOM 1743 O O . ILE A 1 227 ? 16.171 -6.290 -0.657 1.00 87.00 227 ILE A O 1
ATOM 1747 N N . PRO A 1 228 ? 17.697 -6.050 0.971 1.00 91.25 228 PRO A N 1
ATOM 1748 C CA . PRO A 1 228 ? 17.227 -7.198 1.742 1.00 91.25 228 PRO A CA 1
ATOM 1749 C C . PRO A 1 228 ? 15.721 -7.153 2.019 1.00 91.25 228 PRO A C 1
ATOM 1751 O O . PRO A 1 228 ? 15.205 -6.103 2.412 1.00 91.25 228 PRO A O 1
ATOM 1754 N N . GLU A 1 229 ? 15.054 -8.300 1.892 1.00 90.19 229 GLU A N 1
ATOM 1755 C CA . GLU A 1 229 ? 13.609 -8.448 2.104 1.00 90.19 229 GLU A CA 1
ATOM 1756 C C . GLU A 1 229 ? 13.147 -7.864 3.447 1.00 90.19 229 GLU A C 1
ATOM 1758 O O . GLU A 1 229 ? 12.204 -7.081 3.489 1.00 90.19 229 GLU A O 1
ATOM 1763 N N . GLU A 1 230 ? 13.889 -8.121 4.526 1.00 89.06 230 GLU A N 1
ATOM 1764 C CA . GLU A 1 230 ? 13.605 -7.582 5.863 1.00 89.06 230 GLU A CA 1
ATOM 1765 C C . GLU A 1 230 ? 13.581 -6.048 5.902 1.00 89.06 230 GLU A C 1
ATOM 1767 O O . GLU A 1 230 ? 12.751 -5.435 6.574 1.00 89.06 230 GLU A O 1
ATOM 1772 N N . LYS A 1 231 ? 14.457 -5.394 5.128 1.00 86.94 231 LYS A N 1
ATOM 1773 C CA . LYS A 1 231 ? 14.463 -3.928 5.023 1.00 86.94 231 LYS A CA 1
ATOM 1774 C C . LYS A 1 231 ? 13.287 -3.413 4.202 1.00 86.94 231 LYS A C 1
ATOM 1776 O O . LYS A 1 231 ? 12.806 -2.316 4.485 1.00 86.94 231 LYS A O 1
ATOM 1781 N N . LEU A 1 232 ? 12.843 -4.168 3.194 1.00 86.06 232 LEU A N 1
ATOM 1782 C CA . LEU A 1 232 ? 11.633 -3.844 2.438 1.00 86.06 232 LEU A CA 1
ATOM 1783 C C . LEU A 1 232 ? 10.400 -3.985 3.337 1.00 86.06 232 LEU A C 1
ATOM 1785 O O . LEU A 1 232 ? 9.658 -3.016 3.471 1.00 86.06 232 LEU A O 1
ATOM 1789 N N . LYS A 1 233 ? 10.248 -5.110 4.049 1.00 85.44 233 LYS A N 1
ATOM 1790 C CA . LYS A 1 233 ? 9.169 -5.336 5.027 1.00 85.44 233 LYS A CA 1
ATOM 1791 C C . LYS A 1 233 ? 9.107 -4.232 6.076 1.00 85.44 233 LYS A C 1
ATOM 1793 O O . LYS A 1 233 ? 8.056 -3.637 6.284 1.00 85.44 233 LYS A O 1
ATOM 1798 N N . GLN A 1 234 ? 10.244 -3.879 6.675 1.00 83.25 234 GLN A N 1
ATOM 1799 C CA . GLN A 1 234 ? 10.305 -2.820 7.684 1.00 83.25 234 GLN A CA 1
ATOM 1800 C C . GLN A 1 234 ? 9.840 -1.459 7.143 1.00 83.25 234 GLN A C 1
ATOM 1802 O O . GLN A 1 234 ? 9.131 -0.728 7.834 1.00 83.25 234 GLN A O 1
ATOM 1807 N N . LYS A 1 235 ? 10.237 -1.104 5.915 1.00 78.88 235 LYS A N 1
ATOM 1808 C CA . LYS A 1 235 ? 9.857 0.167 5.279 1.00 78.88 235 LYS A CA 1
ATOM 1809 C C . LYS A 1 235 ? 8.403 0.189 4.808 1.00 78.88 235 LYS A C 1
ATOM 1811 O O . LYS A 1 235 ? 7.816 1.265 4.760 1.00 78.88 235 LYS A O 1
ATOM 1816 N N . LEU A 1 236 ? 7.846 -0.972 4.475 1.00 78.75 236 LEU A N 1
ATOM 1817 C CA . LEU A 1 236 ? 6.481 -1.136 3.975 1.00 78.75 236 LEU A CA 1
ATOM 1818 C C . LEU A 1 236 ? 5.462 -1.432 5.080 1.00 78.75 236 LEU A C 1
ATOM 1820 O O . LEU A 1 236 ? 4.269 -1.496 4.797 1.00 78.75 236 LEU A O 1
ATOM 1824 N N . ASN A 1 237 ? 5.908 -1.583 6.330 1.00 75.25 237 ASN A N 1
ATOM 1825 C CA . ASN A 1 237 ? 5.024 -1.817 7.463 1.00 75.25 237 ASN A CA 1
ATOM 1826 C C . ASN A 1 237 ? 4.137 -0.585 7.730 1.00 75.25 237 ASN A C 1
ATOM 1828 O O . ASN A 1 237 ? 4.507 0.367 8.439 1.00 75.25 237 ASN A O 1
ATOM 1832 N N . LEU A 1 238 ? 2.950 -0.615 7.127 1.00 74.50 238 LEU A N 1
ATOM 1833 C CA . LEU A 1 238 ? 1.860 0.309 7.374 1.00 74.50 238 LEU A CA 1
ATOM 1834 C C . LEU A 1 238 ? 1.011 -0.245 8.519 1.00 74.50 238 LEU A C 1
ATOM 1836 O O . LEU A 1 238 ? -0.006 -0.895 8.303 1.00 74.50 238 LEU A O 1
ATOM 1840 N N . ALA A 1 239 ? 1.455 0.015 9.745 1.00 81.38 239 ALA A N 1
ATOM 1841 C CA . ALA A 1 239 ? 0.642 -0.230 10.923 1.00 81.38 239 ALA A CA 1
ATOM 1842 C C . ALA A 1 239 ? -0.330 0.943 11.104 1.00 81.38 239 ALA A C 1
ATOM 1844 O O . ALA A 1 239 ? 0.108 2.077 11.332 1.00 81.38 239 ALA A O 1
ATOM 1845 N N . VAL A 1 240 ? -1.628 0.682 10.945 1.00 81.94 240 VAL A N 1
ATOM 1846 C CA . VAL A 1 240 ? -2.704 1.653 11.161 1.00 81.94 240 VAL A CA 1
ATOM 1847 C C . VAL A 1 240 ? -3.219 1.494 12.583 1.00 81.94 240 VAL A C 1
ATOM 1849 O O . VAL A 1 240 ? -3.625 0.412 13.014 1.00 81.94 240 VAL A O 1
ATOM 1852 N N . ASN A 1 241 ? -3.198 2.602 13.315 1.00 81.50 241 ASN A N 1
ATOM 1853 C CA . ASN A 1 241 ? -3.550 2.646 14.719 1.00 81.50 241 ASN A CA 1
ATOM 1854 C C . ASN A 1 241 ? -4.834 3.467 14.922 1.00 81.50 241 ASN A C 1
ATOM 1856 O O . ASN A 1 241 ? -4.870 4.664 14.638 1.00 81.50 241 ASN A O 1
ATOM 1860 N N . LEU A 1 242 ? -5.874 2.834 15.473 1.00 79.62 242 LEU A N 1
ATOM 1861 C CA . LEU A 1 242 ? -7.051 3.540 15.974 1.00 79.62 242 LEU A CA 1
ATOM 1862 C C . LEU A 1 242 ? -6.762 4.033 17.397 1.00 79.62 242 LEU A C 1
ATOM 1864 O O . LEU A 1 242 ? -6.801 3.270 18.353 1.00 79.62 242 LEU A O 1
ATOM 1868 N N . GLN A 1 243 ? -6.441 5.319 17.548 1.00 79.75 243 GLN A N 1
ATOM 1869 C CA . GLN A 1 243 ? -5.905 5.908 18.789 1.00 79.75 243 GLN A CA 1
ATOM 1870 C C . GLN A 1 243 ? -6.631 5.476 20.079 1.00 79.75 243 GLN A C 1
ATOM 1872 O O . GLN A 1 243 ? -5.971 5.187 21.078 1.00 79.75 243 GLN A O 1
ATOM 1877 N N . LYS A 1 244 ? -7.968 5.395 20.040 1.00 84.00 244 LYS A N 1
ATOM 1878 C CA . LYS A 1 244 ? -8.836 5.083 21.187 1.00 84.00 244 LYS A CA 1
ATOM 1879 C C . LYS A 1 244 ? -9.266 3.614 21.287 1.00 84.00 244 LYS A C 1
ATOM 1881 O O . LYS A 1 244 ? -9.869 3.246 22.288 1.00 84.00 244 LYS A O 1
ATOM 1886 N N . VAL A 1 245 ? -8.978 2.778 20.288 1.00 86.81 245 VAL A N 1
ATOM 1887 C CA . VAL A 1 245 ? -9.479 1.394 20.207 1.00 86.81 245 VAL A CA 1
ATOM 1888 C C . VAL A 1 245 ? -8.328 0.444 19.887 1.00 86.81 245 VAL A C 1
ATOM 1890 O O . VAL A 1 245 ? -7.626 0.604 18.892 1.00 86.81 245 VAL A O 1
ATOM 1893 N N . ALA A 1 246 ? -8.120 -0.559 20.736 1.00 91.06 246 ALA A N 1
ATOM 1894 C CA . ALA A 1 246 ? -7.271 -1.696 20.409 1.00 91.06 246 ALA A CA 1
ATOM 1895 C C . ALA A 1 246 ? -8.083 -2.678 19.559 1.00 91.06 246 ALA A C 1
ATOM 1897 O O . ALA A 1 246 ? -9.139 -3.136 19.993 1.00 91.06 246 ALA A O 1
ATOM 1898 N N . ILE A 1 247 ? -7.613 -2.963 18.345 1.00 90.81 247 ILE A N 1
ATOM 1899 C CA . ILE A 1 247 ? -8.279 -3.901 17.436 1.00 90.81 247 ILE A CA 1
ATOM 1900 C C . ILE A 1 247 ? -7.960 -5.321 17.908 1.00 90.81 247 ILE A C 1
ATOM 1902 O O . ILE A 1 247 ? -6.793 -5.664 18.068 1.00 90.81 247 ILE A O 1
ATOM 1906 N N . ASN A 1 248 ? -8.984 -6.139 18.112 1.00 91.69 248 ASN A N 1
ATOM 1907 C CA . ASN A 1 248 ? -8.852 -7.536 18.521 1.00 91.69 248 ASN A CA 1
ATOM 1908 C C . ASN A 1 248 ? -9.166 -8.491 17.366 1.00 91.69 248 ASN A C 1
ATOM 1910 O O . ASN A 1 248 ? -8.589 -9.570 17.289 1.00 91.69 248 ASN A O 1
ATOM 1914 N N . ASP A 1 249 ? -10.085 -8.093 16.488 1.00 92.38 249 ASP A N 1
ATOM 1915 C CA . ASP A 1 249 ? -10.577 -8.914 15.391 1.00 92.38 249 ASP A CA 1
ATOM 1916 C C . ASP A 1 249 ? -10.898 -8.049 14.161 1.00 92.38 249 ASP A C 1
ATOM 1918 O O . ASP A 1 249 ? -11.097 -6.830 14.248 1.00 92.38 249 ASP A O 1
ATOM 1922 N N . LEU A 1 250 ? -10.880 -8.697 13.003 1.00 93.25 250 LEU A N 1
ATOM 1923 C CA . LEU A 1 250 ? -10.969 -8.094 11.686 1.00 93.25 250 LEU A CA 1
ATOM 1924 C C . LEU A 1 250 ? -11.752 -9.019 10.760 1.00 93.25 250 LEU A C 1
ATOM 1926 O O . LEU A 1 250 ? -11.340 -10.145 10.491 1.00 93.25 250 LEU A O 1
ATOM 1930 N N . GLU A 1 251 ? -12.813 -8.484 10.173 1.00 93.81 251 GLU A N 1
ATOM 1931 C CA . GLU A 1 251 ? -13.577 -9.150 9.129 1.00 93.81 251 GLU A CA 1
ATOM 1932 C C . GLU A 1 251 ? -13.521 -8.312 7.850 1.00 93.81 251 GLU A C 1
ATOM 1934 O O . GLU A 1 251 ? -13.796 -7.109 7.854 1.00 93.81 251 GLU A O 1
ATOM 1939 N N . LEU A 1 252 ? -13.131 -8.945 6.744 1.00 91.75 252 LEU A N 1
ATOM 1940 C CA . LEU A 1 252 ? -13.046 -8.301 5.439 1.00 91.75 252 LEU A CA 1
ATOM 1941 C C . LEU A 1 252 ? -14.131 -8.847 4.522 1.00 91.75 252 LEU A C 1
ATOM 1943 O O . LEU A 1 252 ? -14.255 -10.056 4.338 1.00 91.75 252 LEU A O 1
ATOM 1947 N N . THR A 1 253 ? -14.870 -7.942 3.896 1.00 87.44 253 THR A N 1
ATOM 1948 C CA . THR A 1 253 ? -15.791 -8.256 2.798 1.00 87.44 253 THR A CA 1
ATOM 1949 C C . THR A 1 253 ? -15.589 -7.218 1.697 1.00 87.44 253 THR A C 1
ATOM 1951 O O . THR A 1 253 ? -14.877 -6.232 1.897 1.00 87.44 253 THR A O 1
ATOM 1954 N N . ASP A 1 254 ? -16.144 -7.441 0.508 1.00 86.31 254 ASP A N 1
ATOM 1955 C CA . ASP A 1 254 ? -15.908 -6.519 -0.605 1.00 86.31 254 ASP A CA 1
ATOM 1956 C C . ASP A 1 254 ? -16.330 -5.086 -0.239 1.00 86.31 254 ASP A C 1
ATOM 1958 O O . ASP A 1 254 ? -17.417 -4.854 0.299 1.00 86.31 254 ASP A O 1
ATOM 1962 N N . ASN A 1 255 ? -15.429 -4.134 -0.502 1.00 87.75 255 ASN A N 1
ATOM 1963 C CA . ASN A 1 255 ? -15.564 -2.703 -0.225 1.00 87.75 255 ASN A CA 1
ATOM 1964 C C . ASN A 1 255 ? -15.665 -2.291 1.257 1.00 87.75 255 ASN A C 1
ATOM 1966 O O . ASN A 1 255 ? -15.890 -1.103 1.534 1.00 87.75 255 ASN A O 1
ATOM 1970 N N . LYS A 1 256 ? -15.512 -3.222 2.213 1.00 91.44 256 LYS A N 1
ATOM 1971 C CA . LYS A 1 256 ? -15.604 -2.897 3.642 1.00 91.44 256 LYS A CA 1
ATOM 1972 C C . LYS A 1 256 ? -14.719 -3.734 4.567 1.00 91.44 256 LYS A C 1
ATOM 1974 O O . LYS A 1 256 ? -14.458 -4.919 4.361 1.00 91.44 256 LYS A O 1
ATOM 1979 N N . VAL A 1 257 ? -14.328 -3.094 5.659 1.00 92.62 257 VAL A N 1
ATOM 1980 C CA . VAL A 1 257 ? -13.619 -3.680 6.794 1.00 92.62 257 VAL A CA 1
ATOM 1981 C C . VAL A 1 257 ? -14.471 -3.518 8.039 1.00 92.62 257 VAL A C 1
ATOM 1983 O O . VAL A 1 257 ? -14.884 -2.407 8.351 1.00 92.62 257 VAL A O 1
ATOM 1986 N N . VAL A 1 258 ? -14.697 -4.595 8.780 1.00 93.19 258 VAL A N 1
ATOM 1987 C CA . VAL A 1 258 ? -15.288 -4.535 10.117 1.00 93.19 258 VAL A CA 1
ATOM 1988 C C . VAL A 1 258 ? -14.182 -4.806 11.127 1.00 93.19 258 VAL A C 1
ATOM 1990 O O . VAL A 1 258 ? -13.557 -5.864 11.113 1.00 93.19 258 VAL A O 1
ATOM 1993 N N . LEU A 1 259 ? -13.914 -3.824 11.980 1.00 92.19 259 LEU A N 1
ATOM 1994 C CA . LEU A 1 259 ? -12.943 -3.915 13.063 1.00 92.19 259 LEU A CA 1
ATOM 1995 C C . LEU A 1 259 ? -13.691 -4.117 14.369 1.00 92.19 259 LEU A C 1
ATOM 1997 O O . LEU A 1 259 ? -14.580 -3.333 14.694 1.00 92.19 259 LEU A O 1
ATOM 2001 N N . ARG A 1 260 ? -13.305 -5.132 15.134 1.00 92.81 260 ARG A N 1
ATOM 2002 C CA . ARG A 1 260 ? -13.831 -5.369 16.479 1.00 92.81 260 ARG A CA 1
ATOM 2003 C C . ARG A 1 260 ? -12.710 -5.215 17.484 1.00 92.81 260 ARG A C 1
ATOM 2005 O O . ARG A 1 260 ? -11.586 -5.658 17.247 1.00 92.81 260 ARG A O 1
ATOM 2012 N N . GLY A 1 261 ? -12.985 -4.559 18.597 1.00 90.94 261 GLY A N 1
ATOM 2013 C CA . GLY A 1 261 ? -11.937 -4.163 19.518 1.00 90.94 261 GLY A CA 1
ATOM 2014 C C . GLY A 1 261 ? -12.443 -3.748 20.882 1.00 90.94 261 GLY A C 1
ATOM 2015 O O . GLY A 1 261 ? -13.628 -3.823 21.190 1.00 90.94 261 GLY A O 1
ATOM 2016 N N . SER A 1 262 ? -11.518 -3.283 21.707 1.00 89.06 262 SER A N 1
ATOM 2017 C CA . SER A 1 262 ? -11.822 -2.750 23.031 1.00 89.06 262 SER A CA 1
ATOM 2018 C C . SER A 1 262 ? -11.292 -1.325 23.151 1.00 89.06 262 SER A C 1
ATOM 2020 O O . SER A 1 262 ? -10.267 -1.005 22.535 1.00 89.06 262 SER A O 1
ATOM 2022 N N . PRO A 1 263 ? -11.942 -0.456 23.943 1.00 86.75 263 PRO A N 1
ATOM 2023 C CA . PRO A 1 263 ? -11.383 0.847 24.264 1.00 86.75 263 PRO A CA 1
ATOM 2024 C C . PRO A 1 263 ? -9.970 0.673 24.821 1.00 86.75 263 PRO A C 1
ATOM 2026 O O . PRO A 1 263 ? -9.719 -0.207 25.649 1.00 86.75 263 PRO A O 1
ATOM 2029 N N . ARG A 1 264 ? -9.026 1.505 24.381 1.00 80.81 264 ARG A N 1
ATOM 2030 C CA . ARG A 1 264 ? -7.729 1.558 25.051 1.00 80.81 264 ARG A CA 1
ATOM 2031 C C . ARG A 1 264 ? -7.946 2.164 26.421 1.00 80.81 264 ARG A C 1
ATOM 2033 O O . ARG A 1 264 ? -8.380 3.309 26.525 1.00 80.81 264 ARG A O 1
ATOM 2040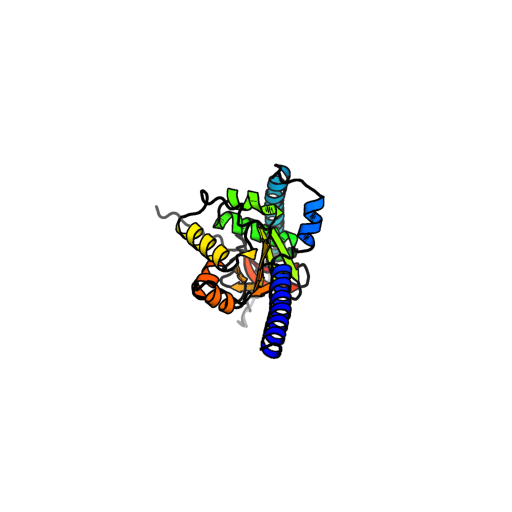 N N . SER A 1 265 ? -7.631 1.405 27.463 1.00 64.38 265 SER A N 1
ATOM 2041 C CA . SER A 1 265 ? -7.569 1.932 28.817 1.00 64.38 265 SER A CA 1
ATOM 2042 C C . SER A 1 265 ? -6.613 3.123 28.820 1.00 64.38 265 SER A C 1
ATOM 2044 O O . SER A 1 265 ? -5.417 2.988 28.562 1.00 64.38 265 SER A O 1
ATOM 2046 N N . SER A 1 266 ? -7.152 4.315 29.075 1.00 50.16 266 SER A N 1
ATOM 2047 C CA . SER A 1 266 ? -6.360 5.501 29.374 1.00 50.16 266 SER A CA 1
ATOM 2048 C C . SER A 1 266 ? -5.700 5.277 30.731 1.00 50.16 266 SER A C 1
ATOM 2050 O O . SER A 1 266 ? -6.194 5.740 31.758 1.00 50.16 266 SER A O 1
ATOM 2052 N N . THR A 1 267 ? -4.624 4.494 30.771 1.00 42.81 267 THR A N 1
ATOM 2053 C CA . THR A 1 267 ? -3.789 4.425 31.962 1.00 42.81 267 THR A CA 1
ATOM 2054 C C . THR A 1 267 ? -3.183 5.806 32.118 1.00 42.81 267 THR A C 1
ATOM 2056 O O . THR A 1 267 ? -2.327 6.216 31.340 1.00 42.81 267 THR A O 1
ATOM 2059 N N . SER A 1 268 ? -3.709 6.544 33.089 1.00 40.72 268 SER A N 1
ATOM 2060 C CA . SER A 1 268 ? -3.160 7.789 33.592 1.00 40.72 268 SER A CA 1
ATOM 2061 C C . SER A 1 268 ? -1.650 7.637 33.768 1.00 40.72 268 SER A C 1
ATOM 2063 O O . SER A 1 268 ? -1.199 6.941 34.680 1.00 40.72 268 SER A O 1
ATOM 2065 N N . GLU A 1 269 ? -0.864 8.288 32.911 1.00 37.91 269 GLU A N 1
ATOM 2066 C CA . GLU A 1 269 ? 0.496 8.667 33.270 1.00 37.91 269 GLU A CA 1
ATOM 2067 C C . GLU A 1 269 ? 0.371 9.614 34.460 1.00 37.91 269 GLU A C 1
ATOM 2069 O O . GLU A 1 269 ? 0.115 10.809 34.326 1.00 37.91 269 GLU A O 1
ATOM 2074 N N . THR A 1 270 ? 0.472 9.049 35.658 1.00 36.84 270 THR A N 1
ATOM 2075 C CA . THR A 1 270 ? 0.727 9.813 36.869 1.00 36.84 270 THR A CA 1
ATOM 2076 C C . THR A 1 270 ? 2.092 10.468 36.666 1.00 36.84 270 THR A C 1
ATOM 2078 O O . THR A 1 270 ? 3.083 9.740 36.557 1.00 36.84 270 THR A O 1
ATOM 2081 N N . PRO A 1 271 ? 2.197 11.805 36.587 1.00 38.69 271 PRO A N 1
ATOM 2082 C CA . PRO A 1 271 ? 3.497 12.439 36.499 1.00 38.69 271 PRO A CA 1
ATOM 2083 C C . PRO A 1 271 ? 4.181 12.205 37.845 1.00 38.69 271 PRO A C 1
ATOM 2085 O O . PRO A 1 271 ? 3.738 12.708 38.882 1.00 38.69 271 PRO A O 1
ATOM 2088 N N . HIS A 1 272 ? 5.229 11.383 37.848 1.00 43.97 272 HIS A N 1
ATOM 2089 C CA . HIS A 1 272 ? 6.110 11.314 38.999 1.00 43.97 272 HIS A CA 1
ATOM 2090 C C . HIS A 1 272 ? 6.793 12.675 39.147 1.00 43.97 272 HIS A C 1
ATOM 2092 O O . HIS A 1 272 ? 7.429 13.186 38.228 1.00 43.97 272 HIS A O 1
ATOM 2098 N N . ARG A 1 273 ? 6.505 13.248 40.312 1.00 50.09 273 ARG A N 1
ATOM 2099 C CA . ARG A 1 273 ? 6.879 14.555 40.839 1.00 50.09 273 ARG A CA 1
ATOM 2100 C C . ARG A 1 273 ? 8.374 14.847 40.790 1.00 50.09 273 ARG A C 1
ATOM 2102 O O . ARG A 1 273 ? 9.155 13.906 41.050 1.00 50.09 273 ARG A O 1
#

pLDDT: mean 74.47, std 17.88, range [32.47, 93.81]

Radius of gyration: 26.93 Å; chains: 1; bounding box: 64×48×103 Å

Foldseek 3Di:
DVVVVVVVVVVVVVVVVVVVVVLCQLQADDPVVVVVVVPDPDDLDPVLVVVLVVLVVVLVVQQVVLQVVLVVVPDDPPPDDDDDDDDDDDDDDDDPVPDPPQSKRKGKAFQVSVLSLLLVLCCVVVNVVVSSSFSVFWGWFAPPQKIKIKGFDQLQPPDPVSDDPVVSVLSVLVCVLPVSSHRGGWIWMKMARWDADPLWIWGDDWIWIDRRNDTDTLVRCCVSSVPDSVRVCVVRTRTRDPPQWRFDDWDGDGRMIMTITHGDPPPDPPPDD

Secondary structure (DSSP, 8-state):
-HHHHHHHHHHHHHHHHHHHHHHHHHTPPPHHHHHHTTT--S---HHHHHHHHHHHHHHHHHHHHHHHHHHHT-------------------------------EEEEEEHHHHHHHHHHHHHHHH-HHHHHHHGGGEEEEEETTEEEEEEEEETTTS-TTSS-HHHHHHHHHHHHH-GGGTTSEEEEEEEE-EEEETTEEEE-S-PEEEETTEEEEHHHHHHHHT--HHHHHHHH---B--TTEEEEEEEEETTEEEEEEEE----------

Sequence (273 aa):
MKKLLLILVLISCAGFGYIYYYWRQATKLPDWYATQAVSTQKTLDADQKSEILSAKARLQGKIDESLAKAEGDSQPSTLNSKQPTREPINSIESTVQEISPSQNVEIELSDREVNNLVLNQLAEKIGSHQVVANAPNVHTSIKDGTIETGAVVNLSELSSNDLATKEKAALEKALATFPFMKDKEIYVGIAGKPIVEDGQLKLGDNPEIKVGNLNFSLAELSQQLNIPEEKLKQKLNLAVNLQKVAINDLELTDNKVVLRGSPRSSTSETPHR